Protein AF-X0U2U8-F1 (afdb_monomer_lite)

Sequence (266 aa):
YWERRGEQSGKRQATELNKNIAEAIEAQGSIFYRSNETSGYEFISNAQAIMNERQKNEDQRYFMLNDRDTRLFAKDLAARQTLQGRPEDEAWKKGQIGANVAGFDVFTGSFLPNITGAADPAVTITGDQSFAPSGGSVNAVTKAVTNVDYREASLVVNNSALLAVGDKFTIENSGTTVKAIGLADKTSTLNAMTFTVIELTDATHIKVFPKPIALDDPALSILEAAYANIDTQILDAATITRLNIDAVNKSNLFWDKGAIEVIGGT

Foldseek 3Di:
DVVVVVVVVVVVVVLVVVLVQLVVCLLAPFDDDDDPDQAPLVVVLVVLLVCVQQPHDQDAKAKEDEPVSLQSNLVVQCPDPPPPDPQNCCSVPPSGRAQCRNRYGYHYDNSFDKDAAADWQQKFFAAWDADFQDQWDQDPPVRDTDGDDQFKDKTFMPFCVSDDRSWKWWKADVNHTWFWGHLQPRHGSSHHGMKGFHDDPDGTITMIGGPAHELPPPVDDPVRSNRHTTDHIRGGRIGITTRRHPRIDGDMGMDDPVPDDDDDDD

Radius of gyration: 21.23 Å; chains: 1; bounding box: 62×44×69 Å

Secondary structure (DSSP, 8-state):
-HHHHHHHHHHHHHHHHHHHHHHHHHHH---------S-HHHHHHHHHHHHHHTT---S-EEEEE-HHHHHHHHHHHHT-SS-TTTTHHHHHHH----S-BTTEEEEE-TTPPEEP--PPP--BB-S-B------EEE-TTT--EEE--TT-EEEEBS-GGG--TT-EEEEEETTEEPEEE-TTT--EEEEEP-EEEEEE-SSSEEEEES---BTT-TTS-HHHHTT--BSSPBPTTPEEEES--SSSEE--EEEEGGG---PPP-

Organism: NCBI:txid412755

pLDDT: mean 89.37, std 9.92, range [42.81, 98.19]

Structure (mmCIF, N/CA/C/O backbone):
data_AF-X0U2U8-F1
#
_entry.id   AF-X0U2U8-F1
#
loop_
_atom_site.group_PDB
_atom_site.id
_atom_site.type_symbol
_atom_site.label_atom_id
_atom_site.label_alt_id
_atom_site.label_comp_id
_atom_site.label_asym_id
_atom_site.label_entity_id
_atom_site.label_seq_id
_atom_site.pdbx_PDB_ins_code
_atom_site.Cartn_x
_atom_site.Cartn_y
_atom_site.Cartn_z
_atom_site.occupancy
_atom_site.B_iso_or_equiv
_atom_site.auth_seq_id
_atom_site.auth_comp_id
_atom_site.auth_asym_id
_atom_site.auth_atom_id
_atom_site.pdbx_PDB_model_num
ATOM 1 N N . TYR A 1 1 ? 3.085 -4.837 45.604 1.00 84.62 1 TYR A N 1
ATOM 2 C CA . TYR A 1 1 ? 4.006 -4.106 44.699 1.00 84.62 1 TYR A CA 1
ATOM 3 C C . TYR A 1 1 ? 4.472 -5.001 43.554 1.00 84.62 1 TYR A C 1
ATOM 5 O O . TYR A 1 1 ? 4.189 -4.671 42.411 1.00 84.62 1 TYR A O 1
ATOM 13 N N . TRP A 1 2 ? 5.112 -6.141 43.840 1.00 86.88 2 TRP A N 1
ATOM 14 C CA . TRP A 1 2 ? 5.639 -7.063 42.822 1.00 86.88 2 TRP A CA 1
ATOM 15 C C . TRP A 1 2 ? 4.586 -7.645 41.868 1.00 86.88 2 TRP A C 1
ATOM 17 O O . TRP A 1 2 ? 4.819 -7.641 40.666 1.00 86.88 2 TRP A O 1
ATOM 27 N N . GLU A 1 3 ? 3.406 -8.027 42.362 1.00 88.94 3 GLU A N 1
ATOM 28 C CA . GLU A 1 3 ? 2.290 -8.485 41.509 1.00 88.94 3 GLU A CA 1
ATOM 29 C C . GLU A 1 3 ? 1.842 -7.409 40.516 1.00 88.94 3 GLU A C 1
ATOM 31 O O . GLU A 1 3 ? 1.849 -7.636 39.311 1.00 88.94 3 GLU A O 1
ATOM 36 N N . ARG A 1 4 ? 1.577 -6.186 41.001 1.00 90.25 4 ARG A N 1
ATOM 37 C CA . ARG A 1 4 ? 1.229 -5.046 40.136 1.00 90.25 4 ARG A CA 1
ATOM 38 C C . ARG A 1 4 ? 2.314 -4.772 39.093 1.00 90.25 4 ARG A C 1
ATOM 40 O O . ARG A 1 4 ? 1.994 -4.430 37.962 1.00 90.25 4 ARG A O 1
ATOM 47 N N . ARG A 1 5 ? 3.597 -4.926 39.442 1.00 91.19 5 ARG A N 1
ATOM 48 C CA . ARG A 1 5 ? 4.702 -4.789 38.479 1.00 91.19 5 ARG A CA 1
ATOM 49 C C . ARG A 1 5 ? 4.651 -5.879 37.403 1.00 91.19 5 ARG A C 1
ATOM 51 O O . ARG A 1 5 ? 4.859 -5.563 36.235 1.00 91.19 5 ARG A O 1
ATOM 58 N N . GLY A 1 6 ? 4.362 -7.123 37.784 1.00 92.38 6 GLY A N 1
ATOM 59 C CA . GLY A 1 6 ? 4.165 -8.232 36.847 1.00 92.38 6 GLY A CA 1
ATOM 60 C C . GLY A 1 6 ? 3.006 -7.972 35.880 1.00 92.38 6 GLY A C 1
ATOM 61 O O . GLY A 1 6 ? 3.192 -8.040 34.667 1.00 92.38 6 GLY A O 1
ATOM 62 N N . GLU A 1 7 ? 1.848 -7.559 36.400 1.00 93.00 7 GLU A N 1
ATOM 63 C CA . GLU A 1 7 ? 0.670 -7.215 35.590 1.00 93.00 7 GLU A CA 1
ATOM 64 C C . GLU A 1 7 ? 0.946 -6.076 34.599 1.00 93.00 7 GLU A C 1
ATOM 66 O O . GLU A 1 7 ? 0.574 -6.157 33.428 1.00 93.00 7 GLU A O 1
ATOM 71 N N . GLN A 1 8 ? 1.620 -5.010 35.046 1.00 92.62 8 GLN A N 1
ATOM 72 C CA . GLN A 1 8 ? 1.974 -3.888 34.172 1.00 92.62 8 GLN A CA 1
ATOM 73 C C . GLN A 1 8 ? 2.994 -4.291 33.102 1.00 92.62 8 GLN A C 1
ATOM 75 O O . GLN A 1 8 ? 2.902 -3.824 31.968 1.00 92.62 8 GLN A O 1
ATOM 80 N N . SER A 1 9 ? 3.932 -5.186 33.426 1.00 93.56 9 SER A N 1
ATOM 81 C CA . SER A 1 9 ? 4.875 -5.724 32.441 1.00 93.56 9 SER A CA 1
ATOM 82 C C . SER A 1 9 ? 4.153 -6.489 31.331 1.00 93.56 9 SER A C 1
ATOM 84 O O . SER A 1 9 ? 4.446 -6.263 30.159 1.00 93.56 9 SER A O 1
ATOM 86 N N . GLY A 1 10 ? 3.185 -7.343 31.680 1.00 91.38 10 GLY A N 1
ATOM 87 C CA . GLY A 1 10 ? 2.389 -8.077 30.692 1.00 91.38 10 GLY A CA 1
ATOM 88 C C . GLY A 1 10 ? 1.585 -7.145 29.782 1.00 91.38 10 GLY A C 1
ATOM 89 O O . GLY A 1 10 ? 1.623 -7.282 28.561 1.00 91.38 10 GLY A O 1
ATOM 90 N N . LYS A 1 11 ? 0.936 -6.123 30.360 1.00 91.81 11 LYS A N 1
ATOM 91 C CA . LYS A 1 11 ? 0.206 -5.104 29.584 1.00 91.81 11 LYS A CA 1
ATOM 92 C C . LYS A 1 11 ? 1.117 -4.343 28.625 1.00 91.81 11 LYS A C 1
ATOM 94 O O . LYS A 1 11 ? 0.742 -4.131 27.478 1.00 91.81 11 LYS A O 1
ATOM 99 N N . ARG A 1 12 ? 2.319 -3.963 29.070 1.00 92.44 12 ARG A N 1
ATOM 100 C CA . ARG A 1 12 ? 3.287 -3.272 28.211 1.00 92.44 12 ARG A CA 1
ATOM 101 C C . ARG A 1 12 ? 3.691 -4.135 27.020 1.00 92.44 12 ARG A C 1
ATOM 103 O O . ARG A 1 12 ? 3.677 -3.632 25.908 1.00 92.44 12 ARG A O 1
ATOM 110 N N . GLN A 1 13 ? 4.018 -5.408 27.235 1.00 91.56 13 GLN A N 1
ATOM 111 C CA . GLN A 1 13 ? 4.424 -6.303 26.144 1.00 91.56 13 GLN A CA 1
ATOM 112 C C . GLN A 1 13 ? 3.334 -6.436 25.074 1.00 91.56 13 GLN A C 1
ATOM 114 O O . GLN A 1 13 ? 3.636 -6.334 23.888 1.00 91.56 13 GLN A O 1
ATOM 119 N N . ALA A 1 14 ? 2.072 -6.581 25.486 1.00 89.88 14 ALA A N 1
ATOM 120 C CA . ALA A 1 14 ? 0.947 -6.619 24.553 1.00 89.88 14 ALA A CA 1
ATOM 121 C C . ALA A 1 14 ? 0.812 -5.311 23.749 1.00 89.88 14 ALA A C 1
ATOM 123 O O . ALA A 1 14 ? 0.606 -5.345 22.538 1.00 89.88 14 ALA A O 1
ATOM 124 N N . THR A 1 15 ? 0.973 -4.155 24.400 1.00 91.25 15 THR A N 1
ATOM 125 C CA . THR A 1 15 ? 0.915 -2.853 23.720 1.00 91.25 15 THR A CA 1
ATOM 126 C C . THR A 1 15 ? 2.062 -2.657 22.731 1.00 91.25 15 THR A C 1
ATOM 128 O O . THR A 1 15 ? 1.820 -2.182 21.625 1.00 91.25 15 THR A O 1
ATOM 131 N N . GLU A 1 16 ? 3.294 -3.024 23.096 1.00 92.31 16 GLU A N 1
ATOM 132 C CA . GLU A 1 16 ? 4.447 -2.920 22.189 1.00 92.31 16 GLU A CA 1
ATOM 133 C C . GLU A 1 16 ? 4.272 -3.831 20.967 1.00 92.31 16 GLU A C 1
ATOM 135 O O . GLU A 1 16 ? 4.549 -3.410 19.850 1.00 92.31 16 GLU A O 1
ATOM 140 N N . LEU A 1 17 ? 3.737 -5.046 21.147 1.00 91.94 17 LEU A N 1
ATOM 141 C CA . LEU A 1 17 ? 3.427 -5.935 20.025 1.00 91.94 17 LEU A CA 1
ATOM 142 C C . LEU A 1 17 ? 2.404 -5.302 19.071 1.00 91.94 17 LEU A C 1
ATOM 144 O O . LEU A 1 17 ? 2.646 -5.242 17.869 1.00 91.94 17 LEU A O 1
ATOM 148 N N . ASN A 1 18 ? 1.292 -4.783 19.601 1.00 92.44 18 ASN A N 1
ATOM 149 C CA . ASN A 1 18 ? 0.266 -4.122 18.789 1.00 92.44 18 ASN A CA 1
ATOM 150 C C . ASN A 1 18 ? 0.819 -2.906 18.036 1.00 92.44 18 ASN A C 1
ATOM 152 O O . ASN A 1 18 ? 0.484 -2.692 16.872 1.00 92.44 18 ASN A O 1
ATOM 156 N N . LYS A 1 19 ? 1.684 -2.125 18.690 1.00 92.94 19 LYS A N 1
ATOM 157 C CA . LYS A 1 19 ? 2.357 -0.979 18.081 1.00 92.94 19 LYS A CA 1
ATOM 158 C C . LYS A 1 19 ? 3.280 -1.413 16.940 1.00 92.94 19 LYS A C 1
ATOM 160 O O . LYS A 1 19 ? 3.162 -0.870 15.849 1.00 92.94 19 LYS A O 1
ATOM 165 N N . ASN A 1 20 ? 4.126 -2.420 17.159 1.00 93.19 20 ASN A N 1
ATOM 166 C CA . ASN A 1 20 ? 5.038 -2.931 16.133 1.00 93.19 20 ASN A CA 1
ATOM 167 C C . ASN A 1 20 ? 4.280 -3.473 14.913 1.00 93.19 20 ASN A C 1
ATOM 169 O O . ASN A 1 20 ? 4.699 -3.255 13.780 1.00 93.19 20 ASN A O 1
ATOM 173 N N . ILE A 1 21 ? 3.148 -4.151 15.131 1.00 93.06 21 ILE A N 1
ATOM 174 C CA . ILE A 1 21 ? 2.280 -4.616 14.041 1.00 93.06 21 ILE A CA 1
ATOM 175 C C . ILE A 1 21 ? 1.715 -3.419 13.269 1.00 93.06 21 ILE A C 1
ATOM 177 O O . ILE A 1 21 ? 1.785 -3.396 12.044 1.00 93.06 21 ILE A O 1
ATOM 181 N N . ALA A 1 22 ? 1.192 -2.405 13.963 1.00 93.69 22 ALA A N 1
ATOM 182 C CA . ALA A 1 22 ? 0.648 -1.210 13.319 1.00 93.69 22 ALA A CA 1
ATOM 183 C C . ALA A 1 22 ? 1.707 -0.439 12.510 1.00 93.69 22 ALA A C 1
ATOM 185 O O . ALA A 1 22 ? 1.425 -0.013 11.393 1.00 93.69 22 ALA A O 1
ATOM 186 N N . GLU A 1 23 ? 2.924 -0.302 13.042 1.00 92.88 23 GLU A N 1
ATOM 187 C CA . GLU A 1 23 ? 4.065 0.311 12.349 1.00 92.88 23 GLU A CA 1
ATOM 188 C C . GLU A 1 23 ? 4.499 -0.511 11.125 1.00 92.88 23 GLU A C 1
ATOM 190 O O . GLU A 1 23 ? 4.787 0.056 10.076 1.00 92.88 23 GLU A O 1
ATOM 195 N N . ALA A 1 24 ? 4.473 -1.846 11.200 1.00 92.44 24 ALA A N 1
ATOM 196 C CA . ALA A 1 24 ? 4.780 -2.698 10.051 1.00 92.44 24 ALA A CA 1
ATOM 197 C C . ALA A 1 24 ? 3.744 -2.556 8.921 1.00 92.44 24 ALA A C 1
ATOM 199 O O . ALA A 1 24 ? 4.119 -2.461 7.752 1.00 92.44 24 ALA A O 1
ATOM 200 N N . ILE A 1 25 ? 2.449 -2.503 9.258 1.00 93.50 25 ILE A N 1
ATOM 201 C CA . ILE A 1 25 ? 1.374 -2.277 8.277 1.00 93.50 25 ILE A CA 1
ATOM 202 C C . ILE A 1 25 ? 1.536 -0.903 7.628 1.00 93.50 25 ILE A C 1
ATOM 204 O O . ILE A 1 25 ? 1.416 -0.778 6.413 1.00 93.50 25 ILE A O 1
ATOM 208 N N . GLU A 1 26 ? 1.822 0.125 8.424 1.00 91.75 26 GLU A N 1
ATOM 209 C CA . GLU A 1 26 ? 2.022 1.483 7.925 1.00 91.75 26 GLU A CA 1
ATOM 210 C C . GLU A 1 26 ? 3.239 1.570 6.996 1.00 91.75 26 GLU A C 1
ATOM 212 O O . GLU A 1 26 ? 3.123 2.116 5.899 1.00 91.75 26 GLU A O 1
ATOM 217 N N . ALA A 1 27 ? 4.364 0.952 7.357 1.00 90.88 27 ALA A N 1
ATOM 218 C CA . ALA A 1 27 ? 5.585 0.971 6.557 1.00 90.88 27 ALA A CA 1
ATOM 219 C C . ALA A 1 27 ? 5.511 0.131 5.267 1.00 90.88 27 ALA A C 1
ATOM 221 O O . ALA A 1 27 ? 6.251 0.412 4.329 1.00 90.88 27 ALA A O 1
ATOM 222 N N . GLN A 1 28 ? 4.649 -0.891 5.195 1.00 91.25 28 GLN A N 1
ATOM 223 C CA . GLN A 1 28 ? 4.620 -1.855 4.077 1.00 91.25 28 GLN A CA 1
ATOM 224 C C . GLN A 1 28 ? 3.306 -1.859 3.276 1.00 91.25 28 GLN A C 1
ATOM 226 O O . GLN A 1 28 ? 3.230 -2.468 2.206 1.00 91.25 28 GLN A O 1
ATOM 231 N N . GLY A 1 29 ? 2.257 -1.203 3.773 1.00 92.38 29 GLY A N 1
ATOM 232 C CA . GLY A 1 29 ? 0.931 -1.192 3.162 1.00 92.38 29 GLY A CA 1
ATOM 233 C C . GLY A 1 29 ? 0.905 -0.458 1.823 1.00 92.38 29 GLY A C 1
ATOM 234 O O . GLY A 1 29 ? 1.081 0.751 1.768 1.00 92.38 29 GLY A O 1
ATOM 235 N N . SER A 1 30 ? 0.622 -1.181 0.739 1.00 92.31 30 SER A N 1
ATOM 236 C CA . SER A 1 30 ? 0.651 -0.639 -0.630 1.00 92.31 30 SER A CA 1
ATOM 237 C C . SER A 1 30 ? -0.585 0.159 -1.041 1.00 92.31 30 SER A C 1
ATOM 239 O O . SER A 1 30 ? -0.517 0.929 -1.996 1.00 92.31 30 SER A O 1
ATOM 241 N N . ILE A 1 31 ? -1.727 -0.025 -0.377 1.00 93.56 31 ILE A N 1
ATOM 242 C CA . ILE A 1 31 ? -2.953 0.717 -0.686 1.00 93.56 31 ILE A CA 1
ATOM 243 C C . ILE A 1 31 ? -3.020 1.927 0.239 1.00 93.56 31 ILE A C 1
ATOM 245 O O . ILE A 1 31 ? -3.035 1.780 1.457 1.00 93.56 31 ILE A O 1
ATOM 249 N N . PHE A 1 32 ? -3.074 3.119 -0.348 1.00 93.88 32 PHE A N 1
ATOM 250 C CA . PHE A 1 32 ? -3.146 4.373 0.387 1.00 93.88 32 PHE A CA 1
ATOM 251 C C . PHE A 1 32 ? -4.143 5.310 -0.283 1.00 93.88 32 PHE A C 1
ATOM 253 O O . PHE A 1 32 ? -4.174 5.418 -1.506 1.00 93.88 32 PHE A O 1
ATOM 260 N N . TYR A 1 33 ? -4.928 6.021 0.515 1.00 92.88 33 TYR A N 1
ATOM 261 C CA . TYR A 1 33 ? -5.727 7.139 0.038 1.00 92.88 33 TYR A CA 1
ATOM 262 C C . TYR A 1 33 ? -5.773 8.217 1.111 1.00 92.88 33 TYR A C 1
ATOM 264 O O . TYR A 1 33 ? -5.660 7.947 2.308 1.00 92.88 33 TYR A O 1
ATOM 272 N N . ARG A 1 34 ? -5.950 9.456 0.660 1.00 90.31 34 ARG A N 1
ATOM 273 C CA . ARG A 1 34 ? -6.300 10.581 1.521 1.00 90.31 34 ARG A CA 1
ATOM 274 C C . ARG A 1 34 ? -7.688 11.043 1.160 1.00 90.31 34 ARG A C 1
ATOM 276 O O . ARG A 1 34 ? -8.101 10.987 0.007 1.00 90.31 34 ARG A O 1
ATOM 283 N N . SER A 1 35 ? -8.407 11.471 2.176 1.00 85.62 35 SER A N 1
ATOM 284 C CA . SER A 1 35 ? -9.782 11.897 2.052 1.00 85.62 35 SER A CA 1
ATOM 285 C C . SER A 1 35 ? -10.011 13.018 3.050 1.00 85.62 35 SER A C 1
ATOM 287 O O . SER A 1 35 ? -9.574 12.936 4.196 1.00 85.62 35 SER A O 1
ATOM 289 N N . ASN A 1 36 ? -10.680 14.066 2.579 1.00 81.62 36 ASN A N 1
ATOM 290 C CA . ASN A 1 36 ? -11.177 15.153 3.415 1.00 81.62 36 ASN A CA 1
ATOM 291 C C . ASN A 1 36 ? -12.666 14.950 3.734 1.00 81.62 36 ASN A C 1
ATOM 293 O O . ASN A 1 36 ? -13.333 15.898 4.153 1.00 81.62 36 ASN A O 1
ATOM 297 N N . GLU A 1 37 ? -13.196 13.744 3.490 1.00 77.06 37 GLU A N 1
ATOM 298 C CA . GLU A 1 37 ? -14.607 13.463 3.711 1.00 77.06 37 GLU A CA 1
ATOM 299 C C . GLU A 1 37 ? -14.949 13.579 5.192 1.00 77.06 37 GLU A C 1
ATOM 301 O O . GLU A 1 37 ? -14.218 13.140 6.082 1.00 77.06 37 GLU A O 1
ATOM 306 N N . THR A 1 38 ? -16.105 14.179 5.450 1.00 75.12 38 THR A N 1
ATOM 307 C CA . THR A 1 38 ? -16.634 14.318 6.812 1.00 75.12 38 THR A CA 1
ATOM 308 C C . THR A 1 38 ? -17.518 13.139 7.204 1.00 75.12 38 THR A C 1
ATOM 310 O O . THR A 1 38 ? -17.698 12.885 8.397 1.00 75.12 38 THR A O 1
ATOM 313 N N . SER A 1 39 ? -18.032 12.390 6.219 1.00 84.25 39 SER A N 1
ATOM 314 C CA . SER A 1 39 ? -18.804 11.181 6.472 1.00 84.25 39 SER A CA 1
ATOM 315 C C . SER A 1 39 ? -17.888 9.986 6.717 1.00 84.25 39 SER A C 1
ATOM 317 O O . SER A 1 39 ? -17.103 9.585 5.858 1.00 84.25 39 SER A O 1
ATOM 319 N N . GLY A 1 40 ? -18.056 9.351 7.880 1.00 84.00 40 GLY A N 1
ATOM 320 C CA . GLY A 1 40 ? -17.314 8.134 8.211 1.00 84.00 40 GLY A CA 1
ATOM 321 C C . GLY A 1 40 ? -17.626 6.961 7.281 1.00 84.00 40 GLY A C 1
ATOM 322 O O . GLY A 1 40 ? -16.746 6.149 7.009 1.00 84.00 40 GLY A O 1
ATOM 323 N N . TYR A 1 41 ? -18.855 6.882 6.755 1.00 86.12 41 TYR A N 1
ATOM 324 C CA . TYR A 1 41 ? -19.220 5.839 5.796 1.00 86.12 41 TYR A CA 1
ATOM 325 C C . TYR A 1 41 ? -18.484 6.023 4.468 1.00 86.12 41 TYR A C 1
ATOM 327 O O . TYR A 1 41 ? -17.881 5.074 3.977 1.00 86.12 41 TYR A O 1
ATOM 335 N N . GLU A 1 42 ? -18.482 7.239 3.916 1.00 88.44 42 GLU A N 1
ATOM 336 C CA . GLU A 1 42 ? -17.786 7.538 2.658 1.00 88.44 42 GLU A CA 1
ATOM 337 C C . GLU A 1 42 ? -16.286 7.266 2.793 1.00 88.44 42 GLU A C 1
ATOM 339 O O . GLU A 1 42 ? -15.714 6.571 1.951 1.00 88.44 42 GLU A O 1
ATOM 344 N N . PHE A 1 43 ? -15.683 7.687 3.913 1.00 91.44 43 PHE A N 1
ATOM 345 C CA . PHE A 1 43 ? -14.279 7.416 4.212 1.00 91.44 43 PHE A CA 1
ATOM 346 C C . PHE A 1 43 ? -13.948 5.917 4.177 1.00 91.44 43 PHE A C 1
ATOM 348 O O . PHE A 1 43 ? -12.995 5.533 3.504 1.00 91.44 43 PHE A O 1
ATOM 355 N N . ILE A 1 44 ? -14.726 5.066 4.856 1.00 91.50 44 ILE A N 1
ATOM 356 C CA . ILE A 1 44 ? -14.481 3.611 4.909 1.00 91.50 44 ILE A CA 1
ATOM 357 C C . ILE A 1 44 ? -14.826 2.939 3.567 1.00 91.50 44 ILE A C 1
ATOM 359 O O . ILE A 1 44 ? -14.095 2.066 3.101 1.00 91.50 44 ILE A O 1
ATOM 363 N N . SER A 1 45 ? -15.908 3.360 2.907 1.00 91.31 45 SER A N 1
ATOM 364 C CA . SER A 1 45 ? -16.348 2.784 1.629 1.00 91.31 45 SER A CA 1
ATOM 365 C C . SER A 1 45 ? -15.372 3.033 0.477 1.00 91.31 45 SER A C 1
ATOM 367 O O . SER A 1 45 ? -15.264 2.196 -0.415 1.00 91.31 45 SER A O 1
ATOM 369 N N . ASN A 1 46 ? -14.592 4.117 0.523 1.00 92.44 46 ASN A N 1
ATOM 370 C CA . ASN A 1 46 ? -13.534 4.361 -0.456 1.00 92.44 46 ASN A CA 1
ATOM 371 C C . ASN A 1 46 ? -12.458 3.258 -0.409 1.00 92.44 46 ASN A C 1
ATOM 373 O O . ASN A 1 46 ? -12.056 2.726 -1.443 1.00 92.44 46 ASN A O 1
ATOM 377 N N . ALA A 1 47 ? -12.063 2.818 0.792 1.00 92.50 47 ALA A N 1
ATOM 378 C CA . ALA A 1 47 ? -11.149 1.684 0.932 1.00 92.50 47 ALA A CA 1
ATOM 379 C C . ALA A 1 47 ? -11.737 0.399 0.329 1.00 92.50 47 ALA A C 1
ATOM 381 O O . ALA A 1 47 ? -11.015 -0.368 -0.310 1.00 92.50 47 ALA A O 1
ATOM 382 N N . GLN A 1 48 ? -13.050 0.183 0.483 1.00 92.44 48 GLN A N 1
ATOM 383 C CA . GLN A 1 48 ? -13.742 -0.954 -0.127 1.00 92.44 48 GLN A CA 1
ATOM 384 C C . GLN A 1 48 ? -13.666 -0.884 -1.652 1.00 92.44 48 GLN A C 1
ATOM 386 O O . GLN A 1 48 ? -13.271 -1.863 -2.282 1.00 92.44 48 GLN A O 1
ATOM 391 N N . ALA A 1 49 ? -14.017 0.267 -2.232 1.00 92.44 49 ALA A N 1
ATOM 392 C CA . ALA A 1 49 ? -14.010 0.476 -3.674 1.00 92.44 49 ALA A CA 1
ATOM 393 C C . ALA A 1 49 ? -12.622 0.188 -4.264 1.00 92.44 49 ALA A C 1
ATOM 395 O O . ALA A 1 49 ? -12.500 -0.645 -5.159 1.00 92.44 49 ALA A O 1
ATOM 396 N N . ILE A 1 50 ? -11.564 0.760 -3.677 1.00 93.25 50 ILE A N 1
ATOM 397 C CA . ILE A 1 50 ? -10.187 0.560 -4.150 1.00 93.25 50 ILE A CA 1
ATOM 398 C C . ILE A 1 50 ? -9.763 -0.917 -4.058 1.00 93.25 50 ILE A C 1
ATOM 400 O O . ILE A 1 50 ? -9.114 -1.432 -4.971 1.00 93.25 50 ILE A O 1
ATOM 404 N N . MET A 1 51 ? -10.104 -1.624 -2.973 1.00 92.88 51 MET A N 1
ATOM 405 C CA . MET A 1 51 ? -9.764 -3.048 -2.836 1.00 92.88 51 MET A CA 1
ATOM 406 C C . MET A 1 51 ? -10.532 -3.933 -3.830 1.00 92.88 51 MET A C 1
ATOM 408 O O . MET A 1 51 ? -9.947 -4.876 -4.371 1.00 92.88 51 MET A O 1
ATOM 412 N N . ASN A 1 52 ? -11.802 -3.615 -4.094 1.00 92.38 52 ASN A N 1
ATOM 413 C CA . ASN A 1 52 ? -12.669 -4.362 -5.009 1.00 92.38 52 ASN A CA 1
ATOM 414 C C . ASN A 1 52 ? -12.266 -4.161 -6.468 1.00 92.38 52 ASN A C 1
ATOM 416 O O . ASN A 1 52 ? -12.155 -5.130 -7.212 1.00 92.38 52 ASN A O 1
ATOM 420 N N . GLU A 1 53 ? -12.005 -2.920 -6.875 1.00 93.06 53 GLU A N 1
ATOM 421 C CA . GLU A 1 53 ? -11.552 -2.602 -8.232 1.00 93.06 53 GLU A CA 1
ATOM 422 C C . GLU A 1 53 ? -10.208 -3.265 -8.545 1.00 93.06 53 GLU A C 1
ATOM 424 O O . GLU A 1 53 ? -9.996 -3.769 -9.643 1.00 93.06 53 GLU A O 1
ATOM 429 N N . ARG A 1 54 ? -9.313 -3.348 -7.552 1.00 92.19 54 ARG A N 1
ATOM 430 C CA . ARG A 1 54 ? -8.052 -4.098 -7.668 1.00 92.19 54 ARG A CA 1
ATOM 431 C C . ARG A 1 54 ? -8.242 -5.619 -7.566 1.00 92.19 54 ARG A C 1
ATOM 433 O O . ARG A 1 54 ? -7.258 -6.348 -7.676 1.00 92.19 54 ARG A O 1
ATOM 440 N N . GLN A 1 55 ? -9.468 -6.105 -7.357 1.00 90.88 55 GLN A N 1
ATOM 441 C CA . GLN A 1 55 ? -9.834 -7.525 -7.275 1.00 90.88 55 GLN A CA 1
ATOM 442 C C . GLN A 1 55 ? -8.974 -8.302 -6.272 1.00 90.88 55 GLN A C 1
ATOM 444 O O . GLN A 1 55 ? -8.473 -9.393 -6.548 1.00 90.88 55 GLN A O 1
ATOM 449 N N . LYS A 1 56 ? -8.744 -7.703 -5.100 1.00 81.81 56 LYS A N 1
ATOM 450 C CA . LYS A 1 56 ? -8.062 -8.385 -3.998 1.00 81.81 56 LYS A CA 1
ATOM 451 C C . LYS A 1 56 ? -8.981 -9.437 -3.382 1.00 81.81 56 LYS A C 1
ATOM 453 O O . LYS A 1 56 ? -10.199 -9.292 -3.423 1.00 81.81 56 LYS A O 1
ATOM 458 N N . ASN A 1 57 ? -8.384 -10.469 -2.787 1.00 75.62 57 ASN A N 1
ATOM 459 C CA . ASN A 1 57 ? -9.140 -11.481 -2.057 1.00 75.62 57 ASN A CA 1
ATOM 460 C C . ASN A 1 57 ? -10.031 -10.833 -0.980 1.00 75.62 57 ASN A C 1
ATOM 462 O O . ASN A 1 57 ? -9.688 -9.815 -0.375 1.00 75.62 57 ASN A O 1
ATOM 466 N N . GLU A 1 58 ? -11.206 -11.428 -0.801 1.00 70.25 58 GLU A N 1
ATOM 467 C CA . GLU A 1 58 ? -12.265 -10.974 0.098 1.00 70.25 58 GLU A CA 1
ATOM 468 C C . GLU A 1 58 ? -12.558 -12.059 1.126 1.00 70.25 58 GLU A C 1
ATOM 470 O O . GLU A 1 58 ? -13.613 -12.685 1.083 1.00 70.25 58 GLU A O 1
ATOM 475 N N . ASP A 1 59 ? -11.604 -12.324 2.021 1.00 77.88 59 ASP A N 1
ATOM 476 C CA . ASP A 1 59 ? -11.829 -13.308 3.079 1.00 77.88 59 ASP A CA 1
ATOM 477 C C . ASP A 1 59 ? -12.497 -12.632 4.286 1.00 77.88 59 ASP A C 1
ATOM 479 O O . ASP A 1 59 ? -13.685 -12.827 4.544 1.00 77.88 59 ASP A O 1
ATOM 483 N N . GLN A 1 60 ? -11.769 -11.759 4.995 1.00 88.25 60 GLN A N 1
ATOM 484 C CA . GLN A 1 60 ? -12.313 -10.956 6.096 1.00 88.25 60 GLN A CA 1
ATOM 485 C C . GLN A 1 60 ? -11.548 -9.639 6.211 1.00 88.25 60 GLN A C 1
ATOM 487 O O . GLN A 1 60 ? -10.362 -9.630 6.539 1.00 88.25 60 GLN A O 1
ATOM 492 N N . ARG A 1 61 ? -12.227 -8.512 5.985 1.00 91.31 61 ARG A N 1
ATOM 493 C CA . ARG A 1 61 ? -11.579 -7.200 5.989 1.00 91.31 61 ARG A CA 1
ATOM 494 C C . ARG A 1 61 ? -11.773 -6.461 7.305 1.00 91.31 61 ARG A C 1
ATOM 496 O O . ARG A 1 61 ? -12.861 -6.434 7.878 1.00 91.31 61 ARG A O 1
ATOM 503 N N . TYR A 1 62 ? -10.709 -5.804 7.739 1.00 92.50 62 TYR A N 1
ATOM 504 C CA . TYR A 1 62 ? -10.652 -5.058 8.985 1.00 92.50 62 TYR A CA 1
ATOM 505 C C . TYR A 1 62 ? -10.249 -3.615 8.737 1.00 92.50 62 TYR A C 1
ATOM 507 O O . TYR A 1 62 ? -9.416 -3.329 7.877 1.00 92.50 62 TYR A O 1
ATOM 515 N N . PHE A 1 63 ? -10.836 -2.714 9.516 1.00 93.44 63 PHE A N 1
ATOM 516 C CA . PHE A 1 63 ? -10.513 -1.297 9.508 1.00 93.44 63 PHE A CA 1
ATOM 517 C C . PHE A 1 63 ? -10.244 -0.849 10.943 1.00 93.44 63 PHE A C 1
ATOM 519 O O . PHE A 1 63 ? -11.079 -1.025 11.823 1.00 93.44 63 PHE A O 1
ATOM 526 N N . MET A 1 64 ? -9.081 -0.266 11.200 1.00 93.44 64 MET A 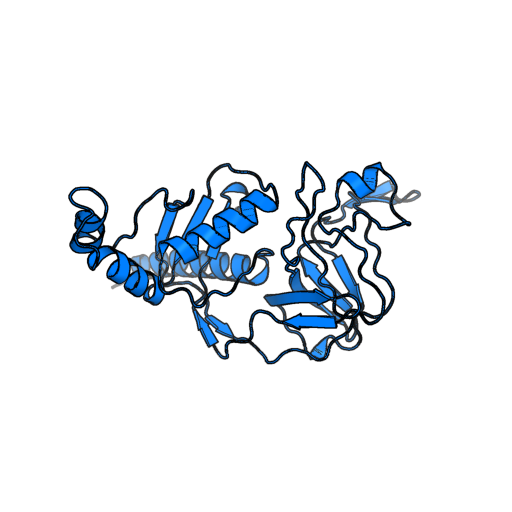N 1
ATOM 527 C CA . MET A 1 64 ? -8.696 0.280 12.494 1.00 93.44 64 MET A CA 1
ATOM 528 C C . MET A 1 64 ? -8.610 1.798 12.396 1.00 93.44 64 MET A C 1
ATOM 530 O O . MET A 1 64 ? -7.740 2.348 11.718 1.00 93.44 64 MET A O 1
ATOM 534 N N . LEU A 1 65 ? -9.512 2.467 13.101 1.00 92.56 65 LEU A N 1
ATOM 535 C CA . LEU A 1 65 ? -9.561 3.915 13.207 1.00 92.56 65 LEU A CA 1
ATOM 536 C C . LEU A 1 65 ? -8.779 4.398 14.423 1.00 92.56 65 LEU A C 1
ATOM 538 O O . LEU A 1 65 ? -8.774 3.771 15.486 1.00 92.56 65 LEU A O 1
ATOM 542 N N . ASN A 1 66 ? -8.163 5.565 14.292 1.00 92.38 66 ASN A N 1
ATOM 543 C CA . ASN A 1 66 ? -7.627 6.288 15.431 1.00 92.38 66 ASN A CA 1
ATOM 544 C C . ASN A 1 66 ? -8.775 6.841 16.303 1.00 92.38 66 ASN A C 1
ATOM 546 O O . ASN A 1 66 ? -9.929 6.960 15.875 1.00 92.38 66 ASN A O 1
ATOM 550 N N . ASP A 1 67 ? -8.464 7.209 17.546 1.00 89.88 67 ASP A N 1
ATOM 551 C CA . ASP A 1 67 ? -9.473 7.698 18.498 1.00 89.88 67 ASP A CA 1
ATOM 552 C C . ASP A 1 67 ? -10.164 9.002 18.043 1.00 89.88 67 ASP A C 1
ATOM 554 O O . ASP A 1 67 ? -11.315 9.266 18.400 1.00 89.88 67 ASP A O 1
ATOM 558 N N . ARG A 1 68 ? -9.475 9.847 17.261 1.00 88.62 68 ARG A N 1
ATOM 559 C CA . ARG A 1 68 ? -9.990 11.160 16.831 1.00 88.62 68 ARG A CA 1
ATOM 560 C C . ARG A 1 68 ? -11.030 11.020 15.724 1.00 88.62 68 ARG A C 1
ATOM 562 O O . ARG A 1 68 ? -12.087 11.644 15.817 1.00 88.62 68 ARG A O 1
ATOM 569 N N . ASP A 1 69 ? -10.747 10.173 14.748 1.00 89.56 69 ASP A N 1
ATOM 570 C CA . ASP A 1 69 ? -11.609 9.882 13.608 1.00 89.56 69 ASP A CA 1
ATOM 571 C C . ASP A 1 69 ? -12.764 8.985 14.037 1.00 89.56 69 ASP A C 1
ATOM 573 O O . ASP A 1 69 ? -13.903 9.247 13.663 1.00 89.56 69 ASP A O 1
ATOM 577 N N . THR A 1 70 ? -12.523 8.036 14.953 1.00 88.31 70 THR A N 1
ATOM 578 C CA . THR A 1 70 ? -13.610 7.295 15.615 1.00 88.31 70 THR A CA 1
ATOM 579 C C . THR A 1 70 ? -14.615 8.266 16.236 1.00 88.31 70 THR A C 1
ATOM 581 O O . THR A 1 70 ? -15.816 8.155 16.000 1.00 88.31 70 THR A O 1
ATOM 584 N N . ARG A 1 71 ? -14.141 9.269 16.990 1.00 86.94 71 ARG A N 1
ATOM 585 C CA . ARG A 1 71 ? -15.017 10.280 17.598 1.00 86.94 71 ARG A CA 1
ATOM 586 C C . ARG A 1 71 ? -15.745 11.127 16.551 1.00 86.94 71 ARG A C 1
ATOM 588 O O . ARG A 1 71 ? -16.917 11.446 16.748 1.00 86.94 71 ARG A O 1
ATOM 595 N N . LEU A 1 72 ? -15.063 11.529 15.478 1.00 87.81 72 LEU A N 1
ATOM 596 C CA . LEU A 1 72 ? -15.652 12.333 14.404 1.00 87.81 72 LEU A CA 1
ATOM 597 C C . LEU A 1 72 ? -16.782 11.572 13.698 1.00 87.81 72 LEU A C 1
ATOM 599 O O . LEU A 1 72 ? -17.882 12.100 13.549 1.00 87.81 72 LEU A O 1
ATOM 603 N N . PHE A 1 73 ? -16.534 10.319 13.334 1.00 86.06 73 PHE A N 1
ATOM 604 C CA . PHE A 1 73 ? -17.479 9.487 12.597 1.00 86.06 73 PHE A CA 1
ATOM 605 C C . PHE A 1 73 ? -18.623 8.981 13.480 1.00 86.06 73 PHE A C 1
ATOM 607 O O . PHE A 1 73 ? -19.771 8.951 13.039 1.00 86.06 73 PHE A O 1
ATOM 614 N N . ALA A 1 74 ? -18.360 8.681 14.756 1.00 82.25 74 ALA A N 1
ATOM 615 C CA . ALA A 1 74 ? -19.419 8.394 15.720 1.00 82.25 74 ALA A CA 1
ATOM 616 C C . ALA A 1 74 ? -20.347 9.605 15.921 1.00 82.25 74 ALA A C 1
ATOM 618 O O . ALA A 1 74 ? -21.559 9.434 16.037 1.00 82.25 74 ALA A O 1
ATOM 619 N N . LYS A 1 75 ? -19.808 10.835 15.907 1.00 82.38 75 LYS A N 1
ATOM 620 C CA . LYS A 1 75 ? -20.617 12.063 15.957 1.00 82.38 75 LYS A CA 1
ATOM 621 C C . LYS A 1 75 ? -21.495 12.222 14.710 1.00 82.38 75 LYS A C 1
ATOM 623 O O . LYS A 1 75 ? -22.650 12.610 14.866 1.00 82.38 75 LYS A O 1
ATOM 628 N N . ASP A 1 76 ? -20.974 11.937 13.512 1.00 83.12 76 ASP A N 1
ATOM 629 C CA . ASP A 1 76 ? -21.773 11.958 12.272 1.00 83.12 76 ASP A CA 1
ATOM 630 C C . ASP A 1 76 ? -22.973 11.008 12.378 1.00 83.12 76 ASP A C 1
ATOM 632 O O . ASP A 1 76 ? -24.109 11.409 12.134 1.00 83.12 76 ASP A O 1
ATOM 636 N N . LEU A 1 77 ? -22.746 9.772 12.835 1.00 78.56 77 LEU A N 1
ATOM 637 C CA . LEU A 1 77 ? -23.809 8.782 13.035 1.00 78.56 77 LEU A CA 1
ATOM 638 C C . LEU A 1 77 ? -24.825 9.216 14.097 1.00 78.56 77 LEU A C 1
ATOM 640 O O . LEU A 1 77 ? -26.027 9.110 13.875 1.00 78.56 77 LEU A O 1
ATOM 644 N N . ALA A 1 78 ? -24.347 9.736 15.227 1.00 73.00 78 ALA A N 1
ATOM 645 C CA . ALA A 1 78 ? -25.181 10.184 16.337 1.00 73.00 78 ALA A CA 1
ATOM 646 C C . ALA A 1 78 ? -26.080 11.386 15.989 1.00 73.00 78 ALA A C 1
ATOM 648 O O . ALA A 1 78 ? -27.105 11.585 16.641 1.00 73.00 78 ALA A O 1
ATOM 649 N N . ALA A 1 79 ? -25.694 12.197 14.998 1.00 77.69 79 ALA A N 1
ATOM 650 C CA . ALA A 1 79 ? -26.456 13.360 14.549 1.00 77.69 79 ALA A CA 1
ATOM 651 C C . ALA A 1 79 ? -27.600 13.009 13.582 1.00 77.69 79 ALA A C 1
ATOM 653 O O . ALA A 1 79 ? -28.458 13.859 13.322 1.00 77.69 79 ALA A O 1
ATOM 654 N N . ARG A 1 80 ? -27.627 11.788 13.033 1.00 72.62 80 ARG A N 1
ATOM 655 C CA . ARG A 1 80 ? -28.712 11.351 12.148 1.00 72.62 80 ARG A CA 1
ATOM 656 C C . ARG A 1 80 ? -29.976 11.146 12.990 1.00 72.62 80 ARG A C 1
ATOM 658 O O . ARG A 1 80 ? -29.903 10.685 14.117 1.00 72.62 80 ARG A O 1
ATOM 665 N N . GLN A 1 81 ? -31.113 11.610 12.467 1.00 66.31 81 GLN A N 1
ATOM 666 C CA . GLN A 1 81 ? -32.409 11.610 13.169 1.00 66.31 81 GLN A CA 1
ATOM 667 C C . GLN A 1 81 ? -33.347 10.489 12.691 1.00 66.31 81 GLN A C 1
ATOM 669 O O . GLN A 1 81 ? -34.423 10.292 13.254 1.00 66.31 81 GLN A O 1
ATOM 674 N N . THR A 1 82 ? -32.990 9.809 11.599 1.00 63.56 82 THR A N 1
ATOM 675 C CA . THR A 1 82 ? -33.860 8.883 10.860 1.00 63.56 82 THR A CA 1
ATOM 676 C C . THR A 1 82 ? -33.414 7.423 10.933 1.00 63.56 82 THR A C 1
ATOM 678 O O . THR A 1 82 ? -34.065 6.573 10.329 1.00 63.56 82 THR A O 1
ATOM 681 N N . LEU A 1 83 ? -32.362 7.082 11.684 1.00 57.94 83 LEU A N 1
ATOM 682 C CA . LEU A 1 83 ? -31.914 5.700 11.875 1.00 57.94 83 LEU A CA 1
ATOM 683 C C . LEU A 1 83 ? -32.483 5.132 13.186 1.00 57.94 83 LEU A C 1
ATOM 685 O O . LEU A 1 83 ? -31.755 4.583 14.017 1.00 57.94 83 LEU A O 1
ATOM 689 N N . GLN A 1 84 ? -33.809 5.211 13.350 1.00 52.09 84 GLN A N 1
ATOM 690 C CA . GLN A 1 84 ? -34.502 4.543 14.452 1.00 52.09 84 GLN A CA 1
ATOM 691 C C . GLN A 1 84 ? -34.276 3.024 14.371 1.00 52.09 84 GLN A C 1
ATOM 693 O O . GLN A 1 84 ? -34.828 2.335 13.513 1.00 52.09 84 GLN A O 1
ATOM 698 N N . GLY A 1 85 ? -33.467 2.503 15.299 1.00 57.91 85 GLY A N 1
ATOM 699 C CA . GLY A 1 85 ? -33.466 1.092 15.679 1.00 57.91 85 GLY A CA 1
ATOM 700 C C . GLY A 1 85 ? -32.185 0.281 15.471 1.00 57.91 85 GLY A C 1
ATOM 701 O O . GLY A 1 85 ? -32.200 -0.872 15.898 1.00 57.91 85 GLY A O 1
ATOM 702 N N . ARG A 1 86 ? -31.091 0.786 14.864 1.00 58.72 86 ARG A N 1
ATOM 703 C CA . ARG A 1 86 ? -29.858 -0.039 14.713 1.00 58.72 86 ARG A CA 1
ATOM 704 C C . ARG A 1 86 ? -28.488 0.652 14.892 1.00 58.72 86 ARG A C 1
ATOM 706 O O . ARG A 1 86 ? -27.675 0.064 15.595 1.00 58.72 86 ARG A O 1
ATOM 713 N N . PRO A 1 87 ? -28.183 1.837 14.330 1.00 57.12 87 PRO A N 1
ATOM 714 C CA . PRO A 1 87 ? -26.849 2.451 14.480 1.00 57.12 87 PRO A CA 1
ATOM 715 C C . PRO A 1 87 ? -26.771 3.502 15.600 1.00 57.12 87 PRO A C 1
ATOM 717 O O . PRO A 1 87 ? -25.779 3.562 16.321 1.00 57.12 87 PRO A O 1
ATOM 720 N N . GLU A 1 88 ? -27.824 4.307 15.783 1.00 53.84 88 GLU A N 1
ATOM 721 C CA . GLU A 1 88 ? -27.843 5.414 16.753 1.00 53.84 88 GLU A CA 1
ATOM 722 C C . GLU A 1 88 ? -27.725 4.916 18.200 1.00 53.84 88 GLU A C 1
ATOM 724 O O . GLU A 1 88 ? -26.969 5.484 18.979 1.00 53.84 88 GLU A O 1
ATOM 729 N N . ASP A 1 89 ? -28.406 3.823 18.555 1.00 55.69 89 ASP A N 1
ATOM 730 C CA . ASP A 1 89 ? -28.381 3.271 19.914 1.00 55.69 89 ASP A CA 1
ATOM 731 C C . ASP A 1 89 ? -26.990 2.759 20.323 1.00 55.69 89 ASP A C 1
ATOM 733 O O . ASP A 1 89 ? -26.583 2.943 21.466 1.00 55.69 89 ASP A O 1
ATOM 737 N N . GLU A 1 90 ? -26.245 2.133 19.412 1.00 59.09 90 GLU A N 1
ATOM 738 C CA . GLU A 1 90 ? -24.893 1.616 19.671 1.00 59.09 90 GLU A CA 1
ATOM 739 C C . GLU A 1 90 ? -23.842 2.738 19.631 1.00 59.09 90 GLU A C 1
ATOM 741 O O . GLU A 1 90 ? -22.966 2.797 20.497 1.00 59.09 90 GLU A O 1
ATOM 746 N N . ALA A 1 91 ? -23.975 3.694 18.706 1.00 56.97 91 ALA A N 1
ATOM 747 C CA . ALA A 1 91 ? -23.115 4.873 18.657 1.00 56.97 91 ALA A CA 1
ATOM 748 C C . ALA A 1 91 ? -23.297 5.763 19.902 1.00 56.97 91 ALA A C 1
ATOM 750 O O . ALA A 1 91 ? -22.309 6.160 20.518 1.00 56.97 91 ALA A O 1
ATOM 751 N N . TRP A 1 92 ? -24.537 6.019 20.338 1.00 54.53 92 TRP A N 1
ATOM 752 C CA . TRP A 1 92 ? -24.815 6.808 21.544 1.00 54.53 92 TRP A CA 1
ATOM 753 C C . TRP A 1 92 ? -24.479 6.068 22.846 1.00 54.53 92 TRP A C 1
ATOM 755 O O . TRP A 1 92 ? -24.012 6.706 23.789 1.00 54.53 92 TRP A O 1
ATOM 765 N N . LYS A 1 93 ? -24.701 4.745 22.935 1.00 61.16 93 LYS A N 1
ATOM 766 C CA . LYS A 1 93 ? -24.469 3.981 24.181 1.00 61.16 93 LYS A CA 1
ATOM 767 C C . LYS A 1 93 ? -23.041 3.457 24.324 1.00 61.16 93 LYS A C 1
ATOM 769 O O . LYS A 1 93 ? -22.557 3.366 25.450 1.00 61.16 93 LYS A O 1
ATOM 774 N N . LYS A 1 94 ? -22.378 3.082 23.225 1.00 66.44 94 LYS A N 1
ATOM 775 C CA . LYS A 1 94 ? -21.048 2.442 23.239 1.00 66.44 94 LYS A CA 1
ATOM 776 C C . LYS A 1 94 ? -19.967 3.237 22.507 1.00 66.44 94 LYS A C 1
ATOM 778 O O . LYS A 1 94 ? -18.798 2.884 22.629 1.00 66.44 94 LYS A O 1
ATOM 783 N N . GLY A 1 95 ? -20.320 4.286 21.758 1.00 62.00 95 GLY A N 1
ATOM 784 C CA . GLY A 1 95 ? -19.360 5.050 20.952 1.00 62.00 95 GLY A CA 1
ATOM 785 C C . GLY A 1 95 ? -18.772 4.257 19.782 1.00 62.00 95 GLY A C 1
ATOM 786 O O . GLY A 1 95 ? -17.772 4.677 19.206 1.00 62.00 95 GLY A O 1
ATOM 787 N N . GLN A 1 96 ? -19.357 3.102 19.451 1.00 68.25 96 GLN A N 1
ATOM 788 C CA . GLN A 1 96 ? -18.870 2.213 18.401 1.00 68.25 96 GLN A CA 1
ATOM 789 C C . GLN A 1 96 ? -19.576 2.504 17.075 1.00 68.25 96 GLN A C 1
ATOM 791 O O . GLN A 1 96 ? -20.782 2.732 17.041 1.00 68.25 96 GLN A O 1
ATOM 796 N N . ILE A 1 97 ? -18.810 2.469 15.982 1.00 72.06 97 ILE A N 1
ATOM 797 C CA . ILE A 1 97 ? -19.311 2.672 14.612 1.00 72.06 97 ILE A CA 1
ATOM 798 C C . ILE A 1 97 ? -20.021 1.409 14.089 1.00 72.06 97 ILE A C 1
ATOM 800 O O . ILE A 1 97 ? -21.005 1.520 13.361 1.00 72.06 97 ILE A O 1
ATOM 804 N N . GLY A 1 98 ? -19.582 0.220 14.521 1.00 70.62 98 GLY A N 1
ATOM 805 C CA . GLY A 1 98 ? -20.242 -1.062 14.258 1.00 70.62 98 GLY A CA 1
ATOM 806 C C . GLY A 1 98 ? -19.384 -2.064 13.478 1.00 70.62 98 GLY A C 1
ATOM 807 O O . GLY A 1 98 ? -18.231 -1.802 13.147 1.00 70.62 98 GLY A O 1
ATOM 808 N N . ALA A 1 99 ? -19.972 -3.228 13.202 1.00 74.81 99 ALA A N 1
ATOM 809 C CA . ALA A 1 99 ? -19.415 -4.278 12.345 1.00 74.81 99 ALA A CA 1
ATOM 810 C C . ALA A 1 99 ? -20.046 -4.218 10.941 1.00 74.81 99 ALA A C 1
ATOM 812 O O . ALA A 1 99 ? -21.164 -3.717 10.795 1.00 74.81 99 ALA A O 1
ATOM 813 N N . ASN A 1 100 ? -19.369 -4.770 9.928 1.00 79.25 100 ASN A N 1
ATOM 814 C CA . ASN A 1 100 ? -19.809 -4.784 8.522 1.00 79.25 100 ASN A CA 1
ATOM 815 C C . ASN A 1 100 ? -20.108 -3.402 7.899 1.00 79.25 100 ASN A C 1
ATOM 817 O O . ASN A 1 100 ? -21.037 -3.252 7.098 1.00 79.25 100 ASN A O 1
ATOM 821 N N . VAL A 1 101 ? -19.315 -2.380 8.220 1.00 82.12 101 VAL A N 1
ATOM 822 C CA . VAL A 1 101 ? -19.414 -1.071 7.558 1.00 82.12 101 VAL A CA 1
ATOM 823 C C . VAL A 1 101 ? -18.644 -1.130 6.243 1.00 82.12 101 VAL A C 1
ATOM 825 O O . VAL A 1 101 ? -17.427 -1.273 6.246 1.00 82.12 101 VAL A O 1
ATOM 828 N N . ALA A 1 102 ? -19.363 -1.059 5.118 1.00 82.69 102 ALA A N 1
ATOM 829 C CA . ALA A 1 102 ? -18.789 -1.174 3.771 1.00 82.69 102 ALA A CA 1
ATOM 830 C C . ALA A 1 102 ? -17.890 -2.422 3.601 1.00 82.69 102 ALA A C 1
ATOM 832 O O . ALA A 1 102 ? -16.797 -2.363 3.046 1.00 82.69 102 ALA A O 1
ATOM 833 N N . GLY A 1 103 ? -18.338 -3.566 4.133 1.00 82.31 103 GLY A N 1
ATOM 834 C CA . GLY A 1 103 ? -17.599 -4.832 4.055 1.00 82.31 103 GLY A CA 1
ATOM 835 C C . GLY A 1 103 ? -16.407 -4.956 5.013 1.00 82.31 103 GLY A C 1
ATOM 836 O O . GLY A 1 103 ? -15.671 -5.933 4.904 1.00 82.31 103 GLY A O 1
ATOM 837 N N . PHE A 1 104 ? -16.220 -4.010 5.942 1.00 89.25 104 PHE A N 1
ATOM 838 C CA . PHE A 1 104 ? -15.190 -4.067 6.980 1.00 89.25 104 PHE A CA 1
ATOM 839 C C . PHE A 1 104 ? -15.779 -4.236 8.380 1.00 89.25 104 PHE A C 1
ATOM 841 O O . PHE A 1 104 ? -16.795 -3.628 8.728 1.00 89.25 104 PHE A O 1
ATOM 848 N N . ASP A 1 105 ? -15.061 -4.967 9.224 1.00 90.38 105 ASP A N 1
ATOM 849 C CA . ASP A 1 105 ? -15.210 -4.861 10.672 1.00 90.38 105 ASP A CA 1
ATOM 850 C C . ASP A 1 105 ? -14.345 -3.711 11.199 1.00 90.38 105 ASP A C 1
ATOM 852 O O . A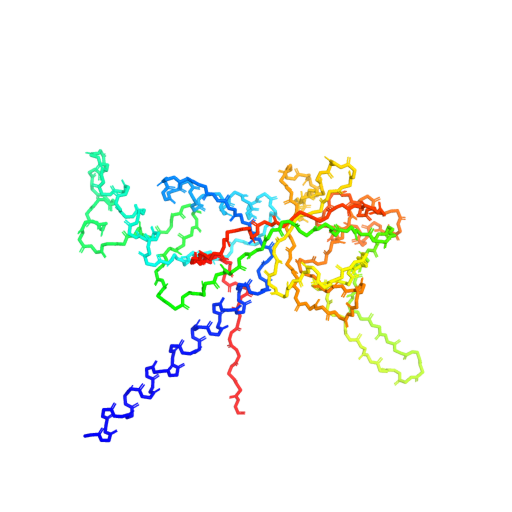SP A 1 105 ? -13.127 -3.682 10.992 1.00 90.38 105 ASP A O 1
ATOM 856 N N . VAL A 1 106 ? -14.988 -2.742 11.860 1.00 90.12 106 VAL A N 1
ATOM 857 C CA . VAL A 1 106 ? -14.357 -1.483 12.273 1.00 90.12 106 VAL A CA 1
ATOM 858 C C . VAL A 1 106 ? -14.001 -1.517 13.756 1.00 90.12 106 VAL A C 1
ATOM 860 O O . VAL A 1 106 ? -14.852 -1.735 14.620 1.00 90.12 106 VAL A O 1
ATOM 863 N N . PHE A 1 107 ? -12.739 -1.233 14.056 1.00 90.88 107 PHE A N 1
ATOM 864 C CA . PHE A 1 107 ? -12.175 -1.180 15.398 1.00 90.88 107 PHE A CA 1
ATOM 865 C C . PHE A 1 107 ? -11.511 0.169 15.672 1.00 90.88 107 PHE A C 1
ATOM 867 O O . PHE A 1 107 ? -11.223 0.940 14.757 1.00 90.88 107 PHE A O 1
ATOM 874 N N . THR A 1 108 ? -11.237 0.435 16.948 1.00 90.38 108 THR A N 1
ATOM 875 C CA . THR A 1 108 ? -10.529 1.639 17.394 1.00 90.38 108 THR A CA 1
ATOM 876 C C . THR A 1 108 ? -9.215 1.262 18.063 1.00 90.38 108 THR A C 1
ATOM 878 O O . THR A 1 108 ? -9.184 0.405 18.950 1.00 90.38 108 THR A O 1
ATOM 881 N N . GLY A 1 109 ? -8.131 1.917 17.646 1.00 89.12 109 GLY A N 1
ATOM 882 C CA . GLY A 1 109 ? -6.779 1.662 18.130 1.00 89.12 109 GLY A CA 1
ATOM 883 C C . GLY A 1 109 ? -6.091 2.943 18.589 1.00 89.12 109 GLY A C 1
ATOM 884 O O . GLY A 1 109 ? -5.815 3.836 17.791 1.00 89.12 109 GLY A O 1
ATOM 885 N N . SER A 1 110 ? -5.731 3.010 19.871 1.00 89.38 110 SER A N 1
ATOM 886 C CA . SER A 1 110 ? -4.973 4.139 20.436 1.00 89.38 110 SER A CA 1
ATOM 887 C C . SER A 1 110 ? -3.462 4.052 20.178 1.00 89.38 110 SER A C 1
ATOM 889 O O . SER A 1 110 ? -2.737 5.037 20.323 1.00 89.38 110 SER A O 1
ATOM 891 N N . PHE A 1 111 ? -2.980 2.875 19.767 1.00 90.56 111 PHE A N 1
ATOM 892 C CA . PHE A 1 111 ? -1.571 2.575 19.490 1.00 90.56 111 PHE A CA 1
ATOM 893 C C . PHE A 1 111 ? -1.145 2.872 18.043 1.00 90.56 111 PHE A C 1
ATOM 895 O O . PHE A 1 111 ? 0.004 2.618 17.691 1.00 90.56 111 PHE A O 1
ATOM 902 N N . LEU A 1 112 ? -2.044 3.405 17.208 1.00 92.75 112 LEU A N 1
ATOM 903 C CA . LEU A 1 112 ? -1.750 3.689 15.803 1.00 92.75 112 LEU A CA 1
ATOM 904 C C . LEU A 1 112 ? -0.638 4.745 15.646 1.00 92.75 112 LEU A C 1
ATOM 906 O O . LEU A 1 112 ? -0.619 5.737 16.397 1.00 92.75 112 LEU A O 1
ATOM 910 N N . PRO A 1 113 ? 0.277 4.572 14.673 1.00 91.38 113 PRO A N 1
ATOM 911 C CA . PRO A 1 113 ? 1.402 5.475 14.479 1.00 91.38 113 PRO A CA 1
ATOM 912 C C . PRO A 1 113 ? 0.958 6.847 13.954 1.00 91.38 113 PRO A C 1
ATOM 914 O O . PRO A 1 113 ? -0.107 7.012 13.347 1.00 91.38 113 PRO A O 1
ATOM 917 N N . ASN A 1 114 ? 1.789 7.854 14.224 1.00 90.50 114 ASN A N 1
ATOM 918 C CA . ASN A 1 114 ? 1.711 9.134 13.525 1.00 90.50 114 ASN A CA 1
ATOM 919 C C . ASN A 1 114 ? 2.507 9.011 12.229 1.00 90.50 114 ASN A C 1
ATOM 921 O O . ASN A 1 114 ? 3.651 8.571 12.278 1.00 90.50 114 ASN A O 1
ATOM 925 N N . ILE A 1 115 ? 1.934 9.464 11.121 1.00 87.81 115 ILE A N 1
ATOM 926 C CA . ILE A 1 115 ? 2.642 9.590 9.853 1.00 87.81 115 ILE A CA 1
ATOM 927 C C . ILE A 1 115 ? 3.082 11.043 9.731 1.00 87.81 115 ILE A C 1
ATOM 929 O O . ILE A 1 115 ? 2.253 11.958 9.760 1.00 87.81 115 ILE A O 1
ATOM 933 N N . THR A 1 116 ? 4.391 11.242 9.629 1.00 87.75 116 THR A N 1
ATOM 934 C CA . THR A 1 116 ? 4.990 12.532 9.287 1.00 87.75 116 THR A CA 1
ATOM 935 C C . THR A 1 116 ? 5.132 12.575 7.776 1.00 87.75 116 THR A C 1
ATOM 937 O O . THR A 1 116 ? 5.816 11.735 7.196 1.00 87.75 116 THR A O 1
ATOM 940 N N . GLY A 1 117 ? 4.453 13.515 7.137 1.00 85.00 117 GLY A N 1
ATOM 941 C CA . GLY A 1 117 ? 4.577 13.735 5.707 1.00 85.00 117 GLY A CA 1
ATOM 942 C C . GLY A 1 117 ? 5.719 14.676 5.351 1.00 85.00 117 GLY A C 1
ATOM 943 O O . GLY A 1 117 ? 6.372 15.276 6.208 1.00 85.00 117 GLY A O 1
ATOM 944 N N . ALA A 1 118 ? 5.930 14.829 4.051 1.00 88.50 118 ALA A N 1
ATOM 945 C CA . ALA A 1 118 ? 6.893 15.762 3.484 1.00 88.50 118 ALA A CA 1
ATOM 946 C C . ALA A 1 118 ? 6.321 16.415 2.218 1.00 88.50 118 ALA A C 1
ATOM 948 O O . ALA A 1 118 ? 5.368 15.916 1.621 1.00 88.50 118 ALA A O 1
ATOM 949 N N . ALA A 1 119 ? 6.898 17.548 1.810 1.00 88.88 119 ALA A N 1
ATOM 950 C CA . ALA A 1 119 ? 6.547 18.201 0.546 1.00 88.88 119 ALA A CA 1
ATOM 951 C C . ALA A 1 119 ? 6.828 17.273 -0.643 1.00 88.88 119 ALA A C 1
ATOM 953 O O . ALA A 1 119 ? 7.653 16.382 -0.516 1.00 88.88 119 ALA A O 1
ATOM 954 N N . ASP A 1 120 ? 6.186 17.475 -1.788 1.00 89.38 120 ASP A N 1
ATOM 955 C CA . ASP A 1 120 ? 6.382 16.610 -2.958 1.00 89.38 120 ASP A CA 1
ATOM 956 C C . ASP A 1 120 ? 7.875 16.527 -3.355 1.00 89.38 120 ASP A C 1
ATOM 958 O O . ASP A 1 120 ? 8.520 17.573 -3.517 1.00 89.38 120 ASP A O 1
ATOM 962 N N . PRO A 1 121 ? 8.484 15.327 -3.429 1.00 85.31 121 PRO A N 1
ATOM 963 C CA . PRO A 1 121 ? 9.886 15.200 -3.773 1.00 85.31 121 PRO A CA 1
ATOM 964 C C . PRO A 1 121 ? 10.013 15.450 -5.275 1.00 85.31 121 PRO A C 1
ATOM 966 O O . PRO A 1 121 ? 9.358 14.794 -6.072 1.00 85.31 121 PRO A O 1
ATOM 969 N N . ALA A 1 122 ? 10.871 16.384 -5.688 1.00 92.75 122 ALA A N 1
ATOM 9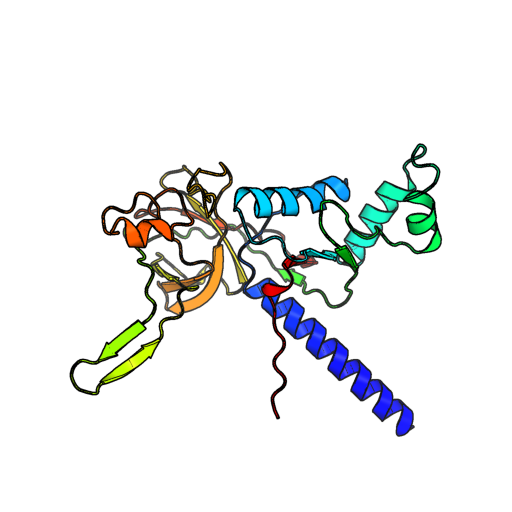70 C CA . ALA A 1 122 ? 11.177 16.625 -7.102 1.00 92.75 122 ALA A CA 1
ATOM 971 C C . ALA A 1 122 ? 12.036 15.478 -7.690 1.00 92.75 122 ALA A C 1
ATOM 973 O O . ALA A 1 122 ? 13.158 15.685 -8.159 1.00 92.75 122 ALA A O 1
ATOM 974 N N . VAL A 1 123 ? 11.527 14.250 -7.583 1.00 96.31 123 VAL A N 1
ATOM 975 C CA . VAL A 1 123 ? 12.179 12.992 -7.930 1.00 96.31 123 VAL A CA 1
ATOM 976 C C . VAL A 1 123 ? 11.551 12.444 -9.198 1.00 96.31 123 VAL A C 1
ATOM 978 O O . VAL A 1 123 ? 10.332 12.433 -9.373 1.00 96.31 123 VAL A O 1
ATOM 981 N N . THR A 1 124 ? 12.419 11.977 -10.083 1.00 97.56 124 THR A N 1
ATOM 982 C CA . THR A 1 124 ? 12.049 11.359 -11.354 1.00 97.56 124 THR A CA 1
ATOM 983 C C . THR A 1 124 ? 12.702 9.994 -11.471 1.00 97.56 124 THR A C 1
ATOM 985 O O . THR A 1 124 ? 13.753 9.741 -10.874 1.00 97.56 124 THR A O 1
ATOM 988 N N . ILE A 1 125 ? 12.048 9.112 -12.218 1.00 98.06 125 ILE A N 1
ATOM 989 C CA . ILE A 1 125 ? 12.571 7.806 -12.596 1.00 98.06 125 ILE A CA 1
ATOM 990 C C . ILE A 1 125 ? 13.685 7.988 -13.630 1.00 98.06 125 ILE A C 1
ATOM 992 O O . ILE A 1 125 ? 13.584 8.847 -14.506 1.00 98.06 125 ILE A O 1
ATOM 996 N N . THR A 1 126 ? 14.736 7.175 -13.517 1.00 97.62 126 THR A N 1
ATOM 997 C CA . THR A 1 126 ? 15.859 7.150 -14.462 1.00 97.62 126 THR A CA 1
ATOM 998 C C . THR A 1 126 ? 15.819 5.860 -15.276 1.00 97.62 126 THR A C 1
ATOM 1000 O O . THR A 1 126 ? 16.052 4.777 -14.738 1.00 97.62 126 THR A O 1
ATOM 1003 N N . GLY A 1 127 ? 15.592 5.984 -16.579 1.00 97.00 127 GLY A N 1
ATOM 1004 C CA . GLY A 1 127 ? 15.448 4.872 -17.515 1.00 97.00 127 GLY A CA 1
ATOM 1005 C C . GLY A 1 127 ? 14.098 4.158 -17.409 1.00 97.00 127 GLY A C 1
ATOM 1006 O O . GLY A 1 127 ? 13.469 4.137 -16.350 1.00 97.00 127 GLY A O 1
ATOM 1007 N N . ASP A 1 128 ? 13.675 3.532 -18.505 1.00 97.44 128 ASP A N 1
ATOM 1008 C CA . ASP A 1 128 ? 12.452 2.726 -18.531 1.00 97.44 128 ASP A CA 1
ATOM 1009 C C . ASP A 1 128 ? 12.583 1.529 -17.578 1.00 97.44 128 ASP A C 1
ATOM 1011 O O . ASP A 1 128 ? 13.590 0.812 -17.578 1.00 97.44 128 ASP A O 1
ATOM 1015 N N . GLN A 1 129 ? 11.566 1.310 -16.747 1.00 97.19 129 GLN A N 1
ATOM 1016 C CA . GLN A 1 129 ? 11.579 0.270 -15.723 1.00 97.19 129 GLN A CA 1
ATOM 1017 C C . GLN A 1 129 ? 10.728 -0.921 -16.174 1.00 97.19 129 GLN A C 1
ATOM 1019 O O . GLN A 1 129 ? 9.516 -0.806 -16.347 1.00 97.19 129 GLN A O 1
ATOM 1024 N N . SER A 1 130 ? 11.363 -2.083 -16.323 1.00 96.88 130 SER A N 1
ATOM 1025 C CA . SER A 1 130 ? 10.727 -3.356 -16.688 1.00 96.88 130 SER A CA 1
ATOM 1026 C C . SER A 1 130 ? 10.934 -4.368 -15.566 1.00 96.88 130 SER A C 1
ATOM 1028 O O . SER A 1 130 ? 12.075 -4.664 -15.197 1.00 96.88 130 SER A O 1
ATOM 1030 N N . PHE A 1 131 ? 9.851 -4.954 -15.054 1.00 96.62 131 PHE A N 1
ATOM 1031 C CA . PHE A 1 131 ? 9.914 -5.923 -13.957 1.00 96.62 131 PHE A CA 1
ATOM 1032 C C . PHE A 1 131 ? 9.144 -7.200 -14.282 1.00 96.62 131 PHE A C 1
ATOM 1034 O O . PHE A 1 131 ? 7.916 -7.233 -14.248 1.00 96.62 131 PHE A O 1
ATOM 1041 N N . ALA A 1 132 ? 9.878 -8.293 -14.493 1.00 94.31 132 ALA A N 1
ATOM 1042 C CA . ALA A 1 132 ? 9.291 -9.618 -14.638 1.00 94.31 132 ALA A CA 1
ATOM 1043 C C . ALA A 1 132 ? 8.974 -10.263 -13.269 1.00 94.31 132 ALA A C 1
ATOM 1045 O O . ALA A 1 132 ? 9.738 -10.104 -12.299 1.00 94.31 132 ALA A O 1
ATOM 1046 N N . PRO A 1 133 ? 7.875 -11.031 -13.157 1.00 93.06 133 PRO A N 1
ATOM 1047 C CA . PRO A 1 133 ? 7.663 -11.919 -12.023 1.00 93.06 133 PRO A CA 1
ATOM 1048 C C . PRO A 1 133 ? 8.720 -13.034 -12.041 1.00 93.06 133 PRO A C 1
ATOM 1050 O O . PRO A 1 133 ? 8.961 -13.672 -13.060 1.00 93.06 133 PRO A O 1
ATOM 1053 N N . SER A 1 134 ? 9.354 -13.296 -10.898 1.00 88.38 134 SER A N 1
ATOM 1054 C CA . SER A 1 134 ? 10.339 -14.373 -10.758 1.00 88.38 134 SER A CA 1
ATOM 1055 C C . SER A 1 134 ? 10.188 -15.042 -9.401 1.00 88.38 134 SER A C 1
ATOM 1057 O O . SER A 1 134 ? 10.051 -14.359 -8.388 1.00 88.38 134 SER A O 1
ATOM 1059 N N . GLY A 1 135 ? 10.197 -16.377 -9.392 1.00 82.50 135 GLY A N 1
ATOM 1060 C CA . GLY A 1 135 ? 10.150 -17.176 -8.163 1.00 82.50 135 GLY A CA 1
ATOM 1061 C C . GLY A 1 135 ? 11.531 -17.491 -7.582 1.00 82.50 135 GLY A C 1
ATOM 1062 O O . GLY A 1 135 ? 11.651 -17.802 -6.399 1.00 82.50 135 GLY A O 1
ATOM 1063 N N . GLY A 1 136 ? 12.588 -17.406 -8.391 1.00 84.50 136 GLY A N 1
ATOM 1064 C CA . GLY A 1 136 ? 13.934 -17.776 -7.976 1.00 84.50 136 GLY A CA 1
ATOM 1065 C C . GLY A 1 136 ? 14.832 -18.185 -9.134 1.00 84.50 136 GLY A C 1
ATOM 1066 O O . GLY A 1 136 ? 14.425 -18.210 -10.295 1.00 84.50 136 GLY A O 1
ATOM 1067 N N . SER A 1 137 ? 16.069 -18.533 -8.803 1.00 83.75 137 SER A N 1
ATOM 1068 C CA . SER A 1 137 ? 17.012 -19.125 -9.745 1.00 83.75 137 SER A CA 1
ATOM 1069 C C . SER A 1 137 ? 17.750 -20.297 -9.107 1.00 83.75 137 SER A C 1
ATOM 1071 O O . SER A 1 137 ? 17.877 -20.397 -7.884 1.00 83.75 137 SER A O 1
ATOM 1073 N N . VAL A 1 138 ? 18.210 -21.217 -9.953 1.00 85.88 138 VAL A N 1
ATOM 1074 C CA . VAL A 1 138 ? 19.070 -22.327 -9.546 1.00 85.88 138 VAL A CA 1
ATOM 1075 C C . VAL A 1 138 ? 20.437 -22.095 -10.160 1.00 85.88 138 VAL A C 1
ATOM 1077 O O . VAL A 1 138 ? 20.575 -22.030 -11.383 1.00 85.88 138 VAL A O 1
ATOM 1080 N N . ASN A 1 139 ? 21.464 -21.994 -9.323 1.00 86.12 139 ASN A N 1
ATOM 1081 C CA . ASN A 1 139 ? 22.830 -21.890 -9.807 1.00 86.12 139 ASN A CA 1
ATOM 1082 C C . ASN A 1 139 ? 23.208 -23.178 -10.556 1.00 86.12 139 ASN A C 1
ATOM 1084 O O . ASN A 1 139 ? 23.185 -24.274 -9.992 1.00 86.12 139 ASN A O 1
ATOM 1088 N N . ALA A 1 140 ? 23.582 -23.056 -11.830 1.00 86.19 140 ALA A N 1
ATOM 1089 C CA . ALA A 1 140 ? 23.845 -24.209 -12.687 1.00 86.19 140 ALA A CA 1
ATOM 1090 C C . ALA A 1 140 ? 25.003 -25.098 -12.189 1.00 86.19 140 ALA A C 1
ATOM 1092 O O . ALA A 1 140 ? 24.990 -26.304 -12.454 1.00 86.19 140 ALA A O 1
ATOM 1093 N N . VAL A 1 141 ? 25.962 -24.529 -11.449 1.00 87.19 141 VAL A N 1
ATOM 1094 C CA . VAL A 1 141 ? 27.177 -25.208 -10.973 1.00 87.19 141 VAL A CA 1
ATOM 1095 C C . VAL A 1 141 ? 27.010 -25.696 -9.537 1.00 87.19 141 VAL A C 1
ATOM 1097 O O . VAL A 1 141 ? 27.163 -26.885 -9.276 1.00 87.19 141 VAL A O 1
ATOM 1100 N N . THR A 1 142 ? 26.655 -24.805 -8.608 1.00 87.44 142 THR A N 1
ATOM 1101 C CA . THR A 1 142 ? 26.546 -25.152 -7.179 1.00 87.44 142 THR A CA 1
ATOM 1102 C C . THR A 1 142 ? 25.222 -25.819 -6.823 1.00 87.44 142 THR A C 1
ATOM 1104 O O . THR A 1 142 ? 25.080 -26.332 -5.717 1.00 87.44 142 THR A O 1
ATOM 1107 N N . LYS A 1 143 ? 24.243 -25.794 -7.740 1.00 86.56 143 LYS A N 1
ATOM 1108 C CA . LYS A 1 143 ? 22.851 -26.225 -7.518 1.00 86.56 143 LYS A CA 1
ATOM 1109 C C . LYS A 1 143 ? 22.157 -25.491 -6.366 1.00 86.56 143 LYS A C 1
ATOM 1111 O O . LYS A 1 143 ? 21.087 -25.910 -5.937 1.00 86.56 143 LYS A O 1
ATOM 1116 N N . ALA A 1 144 ? 22.739 -24.389 -5.888 1.00 86.38 144 ALA A N 1
ATOM 1117 C CA . ALA A 1 144 ? 22.125 -23.542 -4.882 1.00 86.38 144 ALA A CA 1
ATOM 1118 C C . ALA A 1 144 ? 20.847 -22.919 -5.450 1.00 86.38 144 ALA A C 1
ATOM 1120 O O . ALA A 1 144 ? 20.861 -22.360 -6.550 1.00 86.38 144 ALA A O 1
ATOM 1121 N N . VAL A 1 145 ? 19.760 -23.030 -4.694 1.00 85.75 145 VAL A N 1
ATOM 1122 C CA . VAL A 1 145 ? 18.478 -22.405 -5.013 1.00 85.75 145 VAL A CA 1
ATOM 1123 C C . VAL A 1 145 ? 18.413 -21.074 -4.280 1.00 85.75 145 VAL A C 1
ATOM 1125 O O . VAL A 1 145 ? 18.571 -21.030 -3.061 1.00 85.75 145 VAL A O 1
ATOM 1128 N N . THR A 1 146 ? 18.183 -19.995 -5.017 1.00 88.31 146 THR A N 1
ATOM 1129 C CA . THR A 1 146 ? 17.910 -18.676 -4.444 1.00 88.31 146 THR A CA 1
ATOM 1130 C C . THR A 1 146 ? 16.479 -18.302 -4.768 1.00 88.31 146 THR A C 1
ATOM 1132 O O . THR A 1 146 ? 16.145 -18.119 -5.940 1.00 88.31 146 THR A O 1
ATOM 1135 N N . ASN A 1 147 ? 15.643 -18.200 -3.738 1.00 87.81 147 ASN A N 1
ATOM 1136 C CA . ASN A 1 147 ? 14.278 -17.715 -3.893 1.00 87.81 147 ASN A CA 1
ATOM 1137 C C . ASN A 1 147 ? 14.299 -16.193 -4.036 1.00 87.81 147 ASN A C 1
ATOM 1139 O O . ASN A 1 147 ? 15.110 -15.517 -3.401 1.00 87.81 147 ASN A O 1
ATOM 1143 N N . VAL A 1 148 ? 13.405 -15.671 -4.869 1.00 89.31 148 VAL A N 1
ATOM 1144 C CA . VAL A 1 148 ? 13.221 -14.230 -5.060 1.00 89.31 148 VAL A CA 1
ATOM 1145 C C . VAL A 1 148 ? 11.931 -13.816 -4.363 1.00 89.31 148 VAL A C 1
ATOM 1147 O O . VAL A 1 148 ? 10.894 -14.452 -4.551 1.00 89.31 148 VAL A O 1
ATOM 1150 N N . ASP A 1 149 ? 11.984 -12.749 -3.564 1.00 88.38 149 ASP A N 1
ATOM 1151 C CA . ASP A 1 149 ? 10.763 -12.112 -3.077 1.00 88.38 149 ASP A CA 1
ATOM 1152 C C . ASP A 1 149 ? 10.110 -11.355 -4.239 1.00 88.38 149 ASP A C 1
ATOM 1154 O O . ASP A 1 149 ? 10.645 -10.381 -4.770 1.00 88.38 149 ASP A O 1
ATOM 1158 N N . TYR A 1 150 ? 8.950 -11.834 -4.680 1.00 88.50 150 TYR A N 1
ATOM 1159 C CA . TYR A 1 150 ? 8.266 -11.256 -5.831 1.00 88.50 150 TYR A CA 1
ATOM 1160 C C . TYR A 1 150 ? 7.544 -9.939 -5.505 1.00 88.50 150 TYR A C 1
ATOM 1162 O O . TYR A 1 150 ? 7.077 -9.270 -6.429 1.00 88.50 150 TYR A O 1
ATOM 1170 N N . ARG A 1 151 ? 7.444 -9.562 -4.223 1.00 90.56 151 ARG A N 1
ATOM 1171 C CA . ARG A 1 151 ? 6.684 -8.391 -3.769 1.00 90.56 151 ARG A CA 1
ATOM 1172 C C . ARG A 1 151 ? 7.434 -7.081 -3.982 1.00 90.56 151 ARG A C 1
ATOM 1174 O O . ARG A 1 151 ? 6.772 -6.069 -4.194 1.00 90.56 151 ARG A O 1
ATOM 1181 N N . GLU A 1 152 ? 8.768 -7.101 -3.937 1.00 94.38 152 GLU A N 1
ATOM 1182 C CA . GLU A 1 152 ? 9.629 -5.913 -4.039 1.00 94.38 152 GLU A CA 1
ATOM 1183 C C . GLU A 1 152 ? 10.126 -5.642 -5.459 1.00 94.38 152 GLU A C 1
ATOM 1185 O O . GLU A 1 152 ? 10.445 -6.558 -6.215 1.00 94.38 152 GLU A O 1
ATOM 1190 N N . ALA A 1 153 ? 10.255 -4.362 -5.798 1.00 95.88 153 ALA A N 1
ATOM 1191 C CA . ALA A 1 153 ? 11.020 -3.896 -6.949 1.00 95.88 153 ALA A CA 1
ATOM 1192 C C . ALA A 1 153 ? 12.044 -2.856 -6.516 1.00 95.88 153 ALA A C 1
ATOM 1194 O O . ALA A 1 153 ? 11.765 -2.076 -5.610 1.00 95.88 153 ALA A O 1
ATOM 1195 N N . SER A 1 154 ? 13.193 -2.818 -7.191 1.00 96.75 154 SER A N 1
ATOM 1196 C CA . SER A 1 154 ? 14.157 -1.727 -7.063 1.00 96.75 154 SER A CA 1
ATOM 1197 C C . SER A 1 154 ? 13.947 -0.759 -8.223 1.00 96.75 154 SER A C 1
ATOM 1199 O O . SER A 1 154 ? 14.251 -1.101 -9.362 1.00 96.75 154 SER A O 1
ATOM 1201 N N . LEU A 1 155 ? 13.372 0.409 -7.936 1.00 97.50 155 LEU A N 1
ATOM 1202 C CA . LEU A 1 155 ? 13.224 1.493 -8.903 1.00 97.50 155 LEU A CA 1
ATOM 1203 C C . LEU A 1 155 ? 14.493 2.339 -8.923 1.00 97.50 155 LEU A C 1
ATOM 1205 O O . LEU A 1 155 ? 15.045 2.665 -7.866 1.00 97.50 155 LEU A O 1
ATOM 1209 N N . VAL A 1 156 ? 14.904 2.740 -10.123 1.00 98.19 156 VAL A N 1
ATOM 1210 C CA . VAL A 1 156 ? 15.998 3.693 -10.315 1.00 98.19 156 VAL A CA 1
ATOM 1211 C C . VAL A 1 156 ? 15.430 5.110 -10.363 1.00 98.19 156 VAL A C 1
ATOM 1213 O O . VAL A 1 156 ? 14.575 5.427 -11.186 1.00 98.19 156 VAL A O 1
ATOM 1216 N N . VAL A 1 157 ? 15.916 5.977 -9.483 1.00 97.81 157 VAL A N 1
ATOM 1217 C CA . VAL A 1 157 ? 15.514 7.379 -9.346 1.00 97.81 157 VAL A CA 1
ATOM 1218 C C . VAL A 1 157 ? 16.713 8.308 -9.487 1.00 97.81 157 VAL A C 1
ATOM 1220 O O . VAL A 1 157 ? 17.860 7.915 -9.278 1.00 97.81 157 VAL A O 1
ATOM 1223 N N . ASN A 1 158 ? 16.461 9.571 -9.816 1.00 97.25 158 ASN A N 1
ATOM 1224 C CA . ASN A 1 158 ? 17.509 10.586 -9.921 1.00 97.25 158 ASN A CA 1
ATOM 1225 C C . ASN A 1 158 ? 18.135 10.968 -8.561 1.00 97.25 158 ASN A C 1
ATOM 1227 O O . ASN A 1 158 ? 19.298 11.367 -8.519 1.00 97.25 158 ASN A O 1
ATOM 1231 N N . ASN A 1 159 ? 17.373 10.889 -7.462 1.00 96.00 159 ASN A N 1
ATOM 1232 C CA . ASN A 1 159 ? 17.844 11.212 -6.114 1.00 96.00 159 ASN A CA 1
ATOM 1233 C C . ASN A 1 159 ? 16.950 10.593 -5.022 1.00 96.00 159 ASN A C 1
ATOM 1235 O O . ASN A 1 159 ? 15.856 11.086 -4.746 1.00 96.00 159 ASN A O 1
ATOM 1239 N N . SER A 1 160 ? 17.436 9.555 -4.342 1.00 96.31 160 SER A N 1
ATOM 1240 C CA . SER A 1 160 ? 16.701 8.890 -3.258 1.00 96.31 160 SER A CA 1
ATOM 1241 C C . SER A 1 160 ? 16.686 9.676 -1.939 1.00 96.31 160 SER A C 1
ATOM 1243 O O . SER A 1 160 ? 15.821 9.433 -1.104 1.00 96.31 160 SER A O 1
ATOM 1245 N N . ALA A 1 161 ? 17.582 10.653 -1.741 1.00 94.62 161 ALA A N 1
ATOM 1246 C CA . ALA A 1 161 ? 17.702 11.394 -0.479 1.00 94.62 161 ALA A CA 1
ATOM 1247 C C . ALA A 1 161 ? 16.510 12.327 -0.191 1.00 94.62 161 ALA A C 1
ATOM 1249 O O . ALA A 1 161 ? 16.383 12.852 0.914 1.00 94.62 161 ALA A O 1
ATOM 1250 N N . LEU A 1 162 ? 15.650 12.557 -1.187 1.00 93.81 162 LEU A N 1
ATOM 1251 C CA . LEU A 1 162 ? 14.403 13.313 -1.043 1.00 93.81 162 LEU A CA 1
ATOM 1252 C C . LEU A 1 162 ? 13.223 12.436 -0.600 1.00 93.81 162 LEU A C 1
ATOM 1254 O O . LEU A 1 162 ? 12.133 12.962 -0.366 1.00 93.81 162 LEU A O 1
ATOM 1258 N N . LEU A 1 163 ? 13.433 11.123 -0.495 1.00 94.44 163 LEU A N 1
ATOM 1259 C CA . LEU A 1 163 ? 12.471 10.121 -0.052 1.00 94.44 163 LEU A CA 1
ATOM 1260 C C . LEU A 1 163 ? 12.875 9.556 1.315 1.00 94.44 163 LEU A C 1
ATOM 1262 O O . LEU A 1 163 ? 14.025 9.657 1.739 1.00 94.44 163 LEU A O 1
ATOM 1266 N N . ALA A 1 164 ? 11.916 8.947 2.002 1.00 93.25 164 ALA A N 1
ATOM 1267 C CA . ALA A 1 164 ? 12.104 8.220 3.246 1.00 93.25 164 ALA A CA 1
ATOM 1268 C C . ALA A 1 164 ? 11.348 6.885 3.205 1.00 93.25 164 ALA A C 1
ATOM 1270 O O . ALA A 1 164 ? 10.362 6.722 2.485 1.00 93.25 164 ALA A O 1
ATOM 1271 N N . VAL A 1 165 ? 11.800 5.917 4.005 1.00 93.12 165 VAL A N 1
ATOM 1272 C CA . VAL A 1 165 ? 11.063 4.661 4.207 1.00 93.12 165 VAL A CA 1
ATOM 1273 C C . VAL A 1 165 ? 9.687 4.973 4.799 1.00 93.12 165 VAL A C 1
ATOM 1275 O O . VAL A 1 165 ? 9.579 5.770 5.728 1.00 93.12 165 VAL A O 1
ATOM 1278 N N . GLY A 1 166 ? 8.645 4.349 4.252 1.00 92.38 166 GLY A N 1
ATOM 1279 C CA . GLY A 1 166 ? 7.246 4.597 4.598 1.00 92.38 166 GLY A CA 1
ATOM 1280 C C . GLY A 1 166 ? 6.543 5.616 3.696 1.00 92.38 166 GLY A C 1
ATOM 1281 O O . GLY A 1 166 ? 5.311 5.679 3.725 1.00 92.38 166 GLY A O 1
ATOM 1282 N N . ASP A 1 167 ? 7.266 6.353 2.844 1.00 94.69 167 ASP A N 1
ATOM 1283 C CA . ASP A 1 167 ? 6.639 7.280 1.898 1.00 94.69 167 ASP A CA 1
ATOM 1284 C C . ASP A 1 167 ? 5.675 6.567 0.952 1.00 94.69 167 ASP A C 1
ATOM 1286 O O . ASP A 1 167 ? 5.972 5.491 0.427 1.00 94.69 167 ASP A O 1
ATOM 1290 N N . LYS A 1 168 ? 4.522 7.201 0.725 1.00 94.75 168 LYS A N 1
ATOM 1291 C CA . LYS A 1 168 ? 3.460 6.725 -0.162 1.00 94.75 168 LYS A CA 1
ATOM 1292 C C . LYS A 1 168 ? 3.405 7.624 -1.381 1.00 94.75 168 LYS A C 1
ATOM 1294 O O . LYS A 1 168 ? 3.336 8.840 -1.224 1.00 94.75 168 LYS A O 1
ATOM 1299 N N . PHE A 1 169 ? 3.407 7.058 -2.579 1.00 96.38 169 PHE A N 1
ATOM 1300 C CA . PHE A 1 169 ? 3.459 7.855 -3.803 1.00 96.38 169 PHE A CA 1
ATOM 1301 C C . PHE A 1 169 ? 2.727 7.206 -4.982 1.00 96.38 169 PHE A C 1
ATOM 1303 O O . PHE A 1 169 ? 2.436 6.008 -4.969 1.00 96.38 169 PHE A O 1
ATOM 1310 N N . THR A 1 170 ? 2.432 8.015 -5.996 1.00 97.38 170 THR A N 1
ATOM 1311 C CA . THR A 1 170 ? 2.010 7.598 -7.342 1.00 97.38 170 THR A CA 1
ATOM 1312 C C . THR A 1 170 ? 3.098 7.955 -8.352 1.00 97.38 170 THR A C 1
ATOM 1314 O O . THR A 1 170 ? 3.958 8.790 -8.071 1.00 97.38 170 THR A O 1
ATOM 1317 N N . ILE A 1 171 ? 3.065 7.325 -9.526 1.00 97.94 171 ILE A N 1
ATOM 1318 C CA . ILE A 1 171 ? 3.991 7.610 -10.629 1.00 97.94 171 ILE A CA 1
ATOM 1319 C C . ILE A 1 171 ? 3.198 8.141 -11.822 1.00 97.94 171 ILE A C 1
ATOM 1321 O O . ILE A 1 171 ? 2.112 7.633 -12.117 1.00 97.94 171 ILE A O 1
ATOM 1325 N N . GLU A 1 172 ? 3.744 9.137 -12.515 1.00 97.56 172 GLU A N 1
ATOM 1326 C CA . GLU A 1 172 ? 3.151 9.713 -13.722 1.00 97.56 172 GLU A CA 1
ATOM 1327 C C . GLU A 1 172 ? 4.141 9.716 -14.890 1.00 97.56 172 GLU A C 1
ATOM 1329 O O . GLU A 1 172 ? 5.228 10.287 -14.810 1.00 97.56 172 GLU A O 1
ATOM 1334 N N . ASN A 1 173 ? 3.735 9.133 -16.014 1.00 97.25 173 ASN A N 1
ATOM 1335 C CA . ASN A 1 173 ? 4.459 9.204 -17.275 1.00 97.25 173 ASN A CA 1
ATOM 1336 C C . ASN A 1 173 ? 4.017 10.468 -18.020 1.00 97.25 173 ASN A C 1
ATOM 1338 O O . ASN A 1 173 ? 2.923 10.509 -18.586 1.00 97.25 173 ASN A O 1
ATOM 1342 N N . SER A 1 174 ? 4.850 11.515 -18.023 1.00 93.00 174 SER A N 1
ATOM 1343 C CA . SER A 1 174 ? 4.581 12.766 -18.758 1.00 93.00 174 SER A CA 1
ATOM 1344 C C . SER A 1 174 ? 3.183 13.359 -18.489 1.00 93.00 174 SER A C 1
ATOM 1346 O O . SER A 1 174 ? 2.477 13.776 -19.407 1.00 93.00 174 SER A O 1
ATOM 1348 N N . GLY A 1 175 ? 2.769 13.372 -17.217 1.00 91.88 175 GLY A N 1
ATOM 1349 C CA . GLY A 1 175 ? 1.475 13.904 -16.765 1.00 91.88 175 GLY A CA 1
ATOM 1350 C C . GLY A 1 175 ? 0.291 12.939 -16.894 1.00 91.88 175 GLY A C 1
ATOM 1351 O O . GLY A 1 175 ? -0.845 13.332 -16.633 1.00 91.88 175 GLY A O 1
ATOM 1352 N N . THR A 1 176 ? 0.526 11.684 -17.287 1.00 95.75 176 THR A N 1
ATOM 1353 C CA . THR A 1 176 ? -0.479 10.613 -17.220 1.00 95.75 176 THR A CA 1
ATOM 1354 C C . THR A 1 176 ? -0.133 9.663 -16.083 1.00 95.75 176 THR A C 1
ATOM 1356 O O . THR A 1 176 ? 0.937 9.059 -16.083 1.00 95.75 176 THR A O 1
ATOM 1359 N N . THR A 1 177 ? -1.033 9.514 -15.113 1.00 96.50 177 THR A N 1
ATOM 1360 C CA . THR A 1 177 ? -0.844 8.591 -13.988 1.00 96.50 177 THR A CA 1
ATOM 1361 C C . THR A 1 177 ? -0.761 7.145 -14.465 1.00 96.50 177 THR A C 1
ATOM 1363 O O . THR A 1 177 ? -1.573 6.703 -15.279 1.00 96.50 177 THR A O 1
ATOM 1366 N N . VAL A 1 178 ? 0.194 6.398 -13.913 1.00 97.56 178 VAL A N 1
ATOM 1367 C CA . VAL A 1 178 ? 0.229 4.937 -14.011 1.00 97.56 178 VAL A CA 1
ATOM 1368 C C . VAL A 1 178 ? -0.917 4.395 -13.162 1.00 97.56 178 VAL A C 1
ATOM 1370 O O . VAL A 1 178 ? -0.991 4.668 -11.957 1.00 97.56 178 VAL A O 1
ATOM 1373 N N . LYS A 1 179 ? -1.846 3.662 -13.774 1.00 97.62 179 LYS A N 1
ATOM 1374 C CA . LYS A 1 179 ? -3.080 3.220 -13.115 1.00 97.62 179 LYS A CA 1
ATOM 1375 C C . LYS A 1 179 ? -2.949 1.795 -12.620 1.00 97.62 179 LYS A C 1
ATOM 1377 O O . LYS A 1 179 ? -2.229 0.972 -13.181 1.00 97.62 179 LYS A O 1
ATOM 1382 N N . ALA A 1 180 ? -3.686 1.496 -11.558 1.00 97.25 180 ALA A N 1
ATOM 1383 C CA . ALA A 1 180 ? -3.872 0.120 -11.136 1.00 97.25 180 ALA A CA 1
ATOM 1384 C C . ALA A 1 180 ? -4.778 -0.618 -12.136 1.00 97.25 180 ALA A C 1
ATOM 1386 O O . ALA A 1 180 ? -5.640 -0.016 -12.785 1.00 97.25 180 ALA A O 1
ATOM 1387 N N . ILE A 1 181 ? -4.607 -1.934 -12.223 1.00 96.94 181 ILE A N 1
ATOM 1388 C CA . ILE A 1 181 ? -5.515 -2.815 -12.966 1.00 96.94 181 ILE A CA 1
ATOM 1389 C C . ILE A 1 181 ? -6.148 -3.858 -12.044 1.00 96.94 181 ILE A C 1
ATOM 1391 O O . ILE A 1 181 ? -5.592 -4.198 -10.993 1.00 96.94 181 ILE A O 1
ATOM 1395 N N . GLY A 1 182 ? -7.299 -4.386 -12.452 1.00 95.31 182 GLY A N 1
ATOM 1396 C CA . GLY A 1 182 ? -7.901 -5.565 -11.841 1.00 95.31 182 GLY A CA 1
ATOM 1397 C C . GLY A 1 182 ? -6.982 -6.777 -11.997 1.00 95.31 182 GLY A C 1
ATOM 1398 O O . GLY A 1 182 ? -6.470 -7.059 -13.082 1.00 95.31 182 GLY A O 1
ATOM 1399 N N . LEU A 1 183 ? -6.729 -7.505 -10.907 1.00 92.56 183 LEU A N 1
ATOM 1400 C CA . LEU A 1 183 ? -5.785 -8.625 -10.926 1.00 92.56 183 LEU A CA 1
ATOM 1401 C C . LEU A 1 183 ? -6.260 -9.814 -11.771 1.00 92.56 183 LEU A C 1
ATOM 1403 O O . LEU A 1 183 ? -5.408 -10.540 -12.284 1.00 92.56 183 LEU A O 1
ATOM 1407 N N . ALA A 1 184 ? -7.566 -10.021 -11.933 1.00 92.31 184 ALA A N 1
ATOM 1408 C CA . ALA A 1 184 ? -8.121 -11.132 -12.701 1.00 92.31 184 ALA A CA 1
ATOM 1409 C C . ALA A 1 184 ? -8.476 -10.730 -14.138 1.00 92.31 184 ALA A C 1
ATOM 1411 O O . ALA A 1 184 ? -8.142 -11.459 -15.069 1.00 92.31 184 ALA A O 1
ATOM 1412 N N . ASP A 1 185 ? -9.129 -9.581 -14.329 1.00 94.00 185 ASP A N 1
ATOM 1413 C CA . ASP A 1 185 ? -9.606 -9.147 -15.651 1.00 94.00 185 ASP A CA 1
ATOM 1414 C C . ASP A 1 185 ? -8.617 -8.274 -16.437 1.00 94.00 185 ASP A C 1
ATOM 1416 O O . ASP A 1 185 ? -8.805 -8.078 -17.637 1.00 94.00 185 ASP A O 1
ATOM 1420 N N . LYS A 1 186 ? -7.565 -7.771 -15.775 1.00 95.25 186 LYS A N 1
ATOM 1421 C CA . LYS A 1 186 ? -6.551 -6.864 -16.339 1.00 95.25 186 LYS A CA 1
ATOM 1422 C C . LYS A 1 186 ? -7.117 -5.558 -16.895 1.00 95.25 186 LYS A C 1
ATOM 1424 O O . LYS A 1 186 ? -6.474 -4.897 -17.707 1.00 95.25 186 LYS A O 1
ATOM 1429 N N . THR A 1 187 ? -8.300 -5.154 -16.446 1.00 95.25 187 THR A N 1
ATOM 1430 C CA . THR A 1 187 ? -8.907 -3.880 -16.830 1.00 95.25 187 THR A CA 1
ATOM 1431 C C . THR A 1 187 ? -8.392 -2.754 -15.941 1.00 95.25 187 THR A C 1
ATOM 1433 O O . THR A 1 187 ? -8.134 -2.949 -14.755 1.00 95.25 187 THR A O 1
ATOM 1436 N N . SER A 1 188 ? -8.206 -1.561 -16.509 1.00 95.50 188 SER A N 1
ATOM 1437 C CA . SER A 1 188 ? -7.791 -0.388 -15.734 1.00 95.50 188 SER A CA 1
ATOM 1438 C C . SER A 1 188 ? -8.876 0.016 -14.742 1.00 95.50 188 SER A C 1
ATOM 1440 O O . SER A 1 188 ? -10.039 0.156 -15.117 1.00 95.50 188 SER A O 1
ATOM 1442 N N . THR A 1 189 ? -8.485 0.283 -13.497 1.00 94.81 189 THR A N 1
ATOM 1443 C CA . THR A 1 189 ? -9.400 0.798 -12.468 1.00 94.81 189 THR A CA 1
ATOM 1444 C C . THR A 1 189 ? -9.643 2.301 -12.597 1.00 94.81 189 THR A C 1
ATOM 1446 O O . THR A 1 189 ? -10.409 2.868 -11.829 1.00 94.81 189 THR A O 1
ATOM 1449 N N . LEU A 1 190 ? -8.956 2.980 -13.528 1.00 93.81 190 LEU A N 1
ATOM 1450 C CA . LEU A 1 190 ? -8.8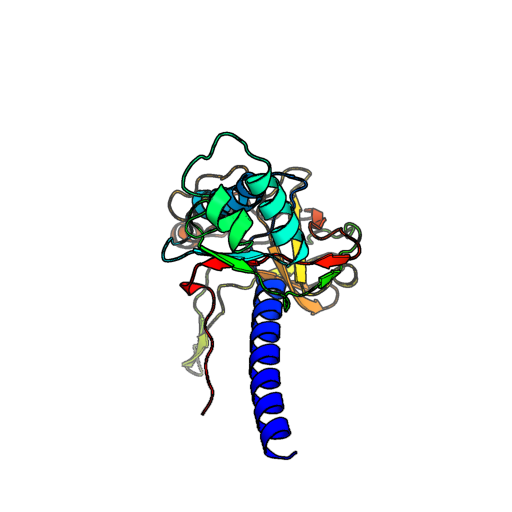97 4.444 -13.665 1.00 93.81 190 LEU A CA 1
ATOM 1451 C C . LEU A 1 190 ? -8.281 5.191 -12.470 1.00 93.81 190 LEU A C 1
ATOM 1453 O O . LEU A 1 190 ? -8.022 6.389 -12.580 1.00 93.81 190 LEU A O 1
ATOM 1457 N N . ASN A 1 191 ? -7.972 4.487 -11.383 1.00 94.31 191 ASN A N 1
ATOM 1458 C CA . ASN A 1 191 ? -7.329 5.019 -10.195 1.00 94.31 191 ASN A CA 1
ATOM 1459 C C . ASN A 1 191 ? -5.812 4.811 -10.263 1.00 94.31 191 ASN A C 1
ATOM 1461 O O . ASN A 1 191 ? -5.329 3.758 -10.687 1.00 94.31 191 ASN A O 1
ATOM 1465 N N . ALA A 1 192 ? -5.052 5.814 -9.818 1.00 96.19 192 ALA A N 1
ATOM 1466 C CA . ALA A 1 192 ? -3.595 5.748 -9.806 1.00 96.19 192 ALA A CA 1
ATOM 1467 C C . ALA A 1 192 ? -3.092 4.580 -8.938 1.00 96.19 192 ALA A C 1
ATOM 1469 O O . ALA A 1 192 ? -3.637 4.280 -7.864 1.00 96.19 192 ALA A O 1
ATOM 1470 N N . MET A 1 193 ? -2.038 3.912 -9.403 1.00 97.00 193 MET A N 1
ATOM 1471 C CA . MET A 1 193 ? -1.368 2.893 -8.612 1.00 97.00 193 MET A CA 1
ATOM 1472 C C . MET A 1 193 ? -0.554 3.549 -7.501 1.00 97.00 193 MET A C 1
ATOM 1474 O O . MET A 1 193 ? 0.180 4.509 -7.724 1.00 97.00 193 MET A O 1
ATOM 1478 N N . THR A 1 194 ? -0.677 3.000 -6.298 1.00 97.19 194 THR A N 1
ATOM 1479 C CA . THR A 1 194 ? -0.012 3.506 -5.099 1.00 97.19 194 THR A CA 1
ATOM 1480 C C . THR A 1 194 ? 1.145 2.599 -4.715 1.00 97.19 194 THR A C 1
ATOM 1482 O O . THR A 1 194 ? 0.996 1.374 -4.678 1.00 97.19 194 THR A O 1
ATOM 1485 N N . PHE A 1 195 ? 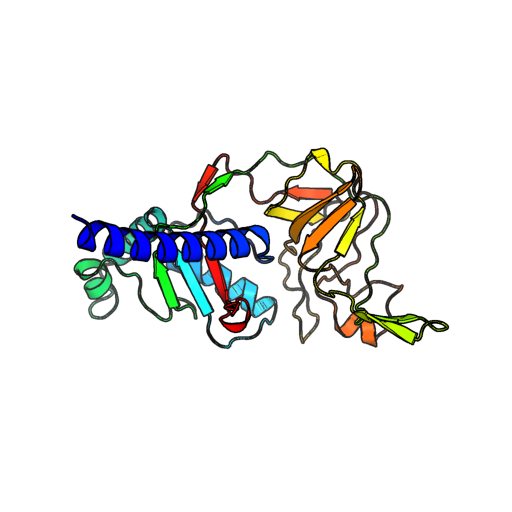2.278 3.213 -4.398 1.00 97.69 195 PHE A N 1
ATOM 1486 C CA . PHE A 1 195 ? 3.513 2.542 -4.019 1.00 97.69 195 PHE A CA 1
ATOM 1487 C C . PHE A 1 195 ? 3.985 3.015 -2.651 1.00 97.69 195 PHE A C 1
ATOM 1489 O O . PHE A 1 195 ? 3.680 4.127 -2.220 1.00 97.69 195 PHE A O 1
ATOM 1496 N N . THR A 1 196 ? 4.732 2.153 -1.970 1.00 97.00 196 THR A N 1
ATOM 1497 C CA . THR A 1 196 ? 5.363 2.440 -0.683 1.00 97.00 196 THR A CA 1
ATOM 1498 C C . THR A 1 196 ? 6.854 2.204 -0.765 1.00 97.00 196 THR A C 1
ATOM 1500 O O . THR A 1 196 ? 7.266 1.132 -1.203 1.00 97.00 196 THR A O 1
ATOM 1503 N N . VAL A 1 197 ? 7.654 3.165 -0.307 1.00 96.38 197 VAL A N 1
ATOM 1504 C CA . VAL A 1 197 ? 9.103 2.990 -0.153 1.00 96.38 197 VAL A CA 1
ATOM 1505 C C . VAL A 1 197 ? 9.381 2.114 1.067 1.00 96.38 197 VAL A C 1
ATOM 1507 O O . VAL A 1 197 ? 9.003 2.474 2.179 1.00 96.38 197 VAL A O 1
ATOM 1510 N N . ILE A 1 198 ? 10.067 0.988 0.877 1.00 95.94 198 ILE A N 1
ATOM 1511 C CA . ILE A 1 198 ? 10.439 0.067 1.967 1.00 95.94 198 ILE A CA 1
ATOM 1512 C C . ILE A 1 198 ? 11.921 0.150 2.341 1.00 95.94 198 ILE A C 1
ATOM 1514 O O . ILE A 1 198 ? 12.289 -0.164 3.468 1.00 95.94 198 ILE A O 1
ATOM 1518 N N . GLU A 1 199 ? 12.773 0.589 1.415 1.00 96.06 199 GLU A N 1
ATOM 1519 C CA . GLU A 1 199 ? 14.216 0.705 1.628 1.00 96.06 199 GLU A CA 1
ATOM 1520 C C . GLU A 1 199 ? 14.797 1.770 0.690 1.00 96.06 199 GLU A C 1
ATOM 1522 O O . GLU A 1 199 ? 14.411 1.852 -0.478 1.00 96.06 199 GLU A O 1
ATOM 1527 N N . LEU A 1 200 ? 15.753 2.560 1.183 1.00 96.12 200 LEU A N 1
ATOM 1528 C CA . LEU A 1 200 ? 16.637 3.376 0.348 1.00 96.12 200 LEU A CA 1
ATOM 1529 C C . LEU A 1 200 ? 17.959 2.618 0.222 1.00 96.12 200 LEU A C 1
ATOM 1531 O O . LEU A 1 200 ? 18.750 2.602 1.164 1.00 96.12 200 LEU A O 1
ATOM 1535 N N . THR A 1 201 ? 18.167 1.938 -0.903 1.00 96.69 201 THR A N 1
ATOM 1536 C CA . THR A 1 201 ? 19.319 1.039 -1.074 1.00 96.69 201 THR A CA 1
ATOM 1537 C C . THR A 1 201 ? 20.606 1.824 -1.316 1.00 96.69 201 THR A C 1
ATOM 1539 O O . THR A 1 201 ? 21.648 1.501 -0.748 1.00 96.69 201 THR A O 1
ATOM 1542 N N . ASP A 1 202 ? 20.535 2.885 -2.119 1.00 96.12 202 ASP A N 1
ATOM 1543 C CA . ASP A 1 202 ? 21.630 3.833 -2.336 1.00 96.12 202 ASP A CA 1
ATOM 1544 C C . ASP A 1 202 ? 21.085 5.197 -2.796 1.00 96.12 202 ASP A C 1
ATOM 1546 O O . ASP A 1 202 ? 19.886 5.450 -2.696 1.00 96.12 202 ASP A O 1
ATOM 1550 N N . ALA A 1 203 ? 21.950 6.094 -3.284 1.00 96.25 203 ALA A N 1
ATOM 1551 C CA . ALA A 1 203 ? 21.593 7.453 -3.711 1.00 96.25 203 ALA A CA 1
ATOM 1552 C C . ALA A 1 203 ? 20.628 7.519 -4.917 1.00 96.25 203 ALA A C 1
ATOM 1554 O O . ALA A 1 203 ? 20.027 8.565 -5.163 1.00 96.25 203 ALA A O 1
ATOM 1555 N N . THR A 1 204 ? 20.484 6.424 -5.662 1.00 97.00 204 THR A N 1
ATOM 1556 C CA . THR A 1 204 ? 19.710 6.322 -6.908 1.00 97.00 204 THR A CA 1
ATOM 1557 C C . THR A 1 204 ? 18.750 5.133 -6.942 1.00 97.00 204 THR A C 1
ATOM 1559 O O . THR A 1 204 ? 17.952 5.044 -7.864 1.00 97.00 204 THR A O 1
ATOM 1562 N N . HIS A 1 205 ? 18.771 4.234 -5.957 1.00 97.44 205 HIS A N 1
ATOM 1563 C CA . HIS A 1 205 ? 17.879 3.075 -5.905 1.00 97.44 205 HIS A CA 1
ATOM 1564 C C . HIS A 1 205 ? 16.986 3.099 -4.671 1.00 97.44 205 HIS A C 1
ATOM 1566 O O . HIS A 1 205 ? 17.455 3.216 -3.534 1.00 97.44 205 HIS A O 1
ATOM 1572 N N . ILE A 1 206 ? 15.689 2.906 -4.902 1.00 97.50 206 ILE A N 1
ATOM 1573 C CA . ILE A 1 206 ? 14.686 2.714 -3.853 1.00 97.50 206 ILE A CA 1
ATOM 1574 C C . ILE A 1 206 ? 14.008 1.362 -4.042 1.00 97.50 206 ILE A C 1
ATOM 1576 O O . ILE A 1 206 ? 13.699 0.973 -5.168 1.00 97.50 206 ILE A O 1
ATOM 1580 N N . LYS A 1 207 ? 13.752 0.639 -2.952 1.00 97.25 207 LYS A N 1
ATOM 1581 C CA . LYS A 1 207 ? 12.888 -0.542 -2.996 1.00 97.25 207 LYS A CA 1
ATOM 1582 C C . LYS A 1 207 ? 11.465 -0.171 -2.651 1.00 97.25 207 LYS A C 1
ATOM 1584 O O . LYS A 1 207 ? 11.229 0.603 -1.719 1.00 97.25 207 LYS A O 1
ATOM 1589 N N . VAL A 1 208 ? 10.522 -0.757 -3.381 1.00 97.44 208 VAL A N 1
ATOM 1590 C CA . VAL A 1 208 ? 9.109 -0.406 -3.272 1.00 97.44 208 VAL A CA 1
ATOM 1591 C C . VAL A 1 208 ? 8.189 -1.613 -3.241 1.00 97.44 208 VAL A C 1
ATOM 1593 O O . VAL A 1 208 ? 8.472 -2.650 -3.847 1.00 97.44 208 VAL A O 1
ATOM 1596 N N . PHE A 1 209 ? 7.053 -1.432 -2.569 1.00 97.06 209 PHE A N 1
ATOM 1597 C CA . PHE A 1 209 ? 5.897 -2.315 -2.648 1.00 97.06 209 PHE A CA 1
ATOM 1598 C C . PHE A 1 209 ? 4.695 -1.616 -3.297 1.00 97.06 209 PHE A C 1
ATOM 1600 O O . PHE A 1 209 ? 4.433 -0.453 -2.988 1.00 97.06 209 PHE A O 1
ATOM 1607 N N . PRO A 1 210 ? 3.899 -2.328 -4.112 1.00 96.00 210 PRO A N 1
ATOM 1608 C CA . PRO A 1 210 ? 4.211 -3.632 -4.695 1.00 96.00 210 PRO A CA 1
ATOM 1609 C C . PRO A 1 210 ? 5.157 -3.463 -5.898 1.00 96.00 210 PRO A C 1
ATOM 1611 O O . PRO A 1 210 ? 5.289 -2.366 -6.438 1.00 96.00 210 PRO A O 1
ATOM 1614 N N . LYS A 1 211 ? 5.773 -4.555 -6.358 1.00 96.81 211 LYS A N 1
ATOM 1615 C CA . LYS A 1 211 ? 6.498 -4.594 -7.635 1.00 96.81 211 LYS A CA 1
ATOM 1616 C C . LYS A 1 211 ? 5.578 -4.124 -8.777 1.00 96.81 211 LYS A C 1
ATOM 1618 O O . LYS A 1 211 ? 4.529 -4.748 -8.955 1.00 96.81 211 LYS A O 1
ATOM 1623 N N . PRO A 1 212 ? 5.926 -3.065 -9.532 1.00 97.19 212 PRO A N 1
ATOM 1624 C CA . PRO A 1 212 ? 5.134 -2.607 -10.668 1.00 97.19 212 PRO A CA 1
ATOM 1625 C C . PRO A 1 212 ? 5.365 -3.529 -11.867 1.00 97.19 212 PRO A C 1
ATOM 1627 O O . PRO A 1 212 ? 6.409 -3.460 -12.502 1.00 97.19 212 PRO A O 1
ATOM 1630 N N . ILE A 1 213 ? 4.410 -4.407 -12.165 1.00 97.31 213 ILE A N 1
ATOM 1631 C CA . ILE A 1 213 ? 4.449 -5.273 -13.350 1.00 97.31 213 ILE A CA 1
ATOM 1632 C C . ILE A 1 213 ? 3.447 -4.704 -14.346 1.00 97.31 213 ILE A C 1
ATOM 1634 O O . ILE A 1 213 ? 2.238 -4.731 -14.086 1.00 97.31 213 ILE A O 1
ATOM 1638 N N . ALA A 1 214 ? 3.953 -4.163 -15.449 1.00 97.81 214 ALA A N 1
ATOM 1639 C CA . ALA A 1 214 ? 3.143 -3.496 -16.453 1.00 97.81 214 ALA A CA 1
ATOM 1640 C C . ALA A 1 214 ? 2.533 -4.470 -17.457 1.00 97.81 214 ALA A C 1
ATOM 1642 O O . ALA A 1 214 ? 3.171 -5.427 -17.890 1.00 97.81 214 ALA A O 1
ATOM 1643 N N . LEU A 1 215 ? 1.271 -4.224 -17.806 1.00 97.25 215 LEU A N 1
ATOM 1644 C CA . LEU A 1 215 ? 0.530 -5.057 -18.747 1.00 97.25 215 LEU A CA 1
ATOM 1645 C C . LEU A 1 215 ? 1.017 -4.882 -20.193 1.00 97.25 215 LEU A C 1
ATOM 1647 O O . LEU A 1 215 ? 0.961 -5.836 -20.966 1.00 97.25 215 LEU A O 1
ATOM 1651 N N . ASP A 1 216 ? 1.479 -3.683 -20.551 1.00 96.38 216 ASP A N 1
ATOM 1652 C CA . ASP A 1 216 ? 1.958 -3.326 -21.892 1.00 96.38 216 ASP A CA 1
ATOM 1653 C C . ASP A 1 216 ? 3.484 -3.440 -22.067 1.00 96.38 216 ASP A C 1
ATOM 1655 O O . ASP A 1 216 ? 3.999 -3.058 -23.119 1.00 96.38 216 ASP A O 1
ATOM 1659 N N . ASP A 1 217 ? 4.203 -3.968 -21.070 1.00 97.06 217 ASP A N 1
ATOM 1660 C CA . ASP A 1 217 ? 5.662 -4.069 -21.104 1.00 97.06 217 ASP A CA 1
ATOM 1661 C C . ASP A 1 217 ? 6.111 -5.006 -22.243 1.00 97.06 217 ASP A C 1
ATOM 1663 O O . ASP A 1 217 ? 5.845 -6.216 -22.196 1.00 97.06 217 ASP A O 1
ATOM 1667 N N . PRO A 1 218 ? 6.815 -4.489 -23.268 1.00 95.31 218 PRO A N 1
ATOM 1668 C CA . PRO A 1 218 ? 7.199 -5.275 -24.435 1.00 95.31 218 PRO A CA 1
ATOM 1669 C C . PRO A 1 218 ? 8.245 -6.353 -24.118 1.00 95.31 218 PRO A C 1
ATOM 1671 O O . PRO A 1 218 ? 8.474 -7.234 -24.951 1.00 95.31 218 PRO A O 1
ATOM 1674 N N . ALA A 1 219 ? 8.901 -6.289 -22.954 1.00 95.75 219 ALA A N 1
ATOM 1675 C CA . ALA A 1 219 ? 9.883 -7.277 -22.525 1.00 95.75 219 ALA A CA 1
ATOM 1676 C C . ALA A 1 219 ? 9.246 -8.520 -21.879 1.00 95.75 219 ALA A C 1
ATOM 1678 O O . ALA A 1 219 ? 9.923 -9.543 -21.751 1.00 95.75 219 ALA A O 1
ATOM 1679 N N . LEU A 1 220 ? 7.970 -8.454 -21.479 1.00 95.94 220 LEU A N 1
ATOM 1680 C CA . LEU A 1 220 ? 7.290 -9.552 -20.797 1.00 95.94 220 LEU A CA 1
ATOM 1681 C C . LEU A 1 220 ? 6.657 -10.539 -21.780 1.00 95.94 220 LEU A C 1
ATOM 1683 O O . LEU A 1 220 ? 6.019 -10.182 -22.771 1.00 95.94 220 LEU A O 1
ATOM 1687 N N . SER A 1 221 ? 6.771 -11.825 -21.463 1.00 95.88 221 SER A N 1
ATOM 1688 C CA . SER A 1 221 ? 5.960 -12.858 -22.100 1.00 95.88 221 SER A CA 1
ATOM 1689 C C . SER A 1 221 ? 4.490 -12.750 -21.678 1.00 95.88 221 SER A C 1
ATOM 1691 O O . SER A 1 221 ? 4.153 -12.194 -20.635 1.00 95.88 221 SER A O 1
ATOM 1693 N N . ILE A 1 222 ? 3.595 -13.386 -22.440 1.00 93.94 222 ILE A N 1
ATOM 1694 C CA . ILE A 1 222 ? 2.157 -13.453 -22.115 1.00 93.94 222 ILE A CA 1
ATOM 1695 C C . ILE A 1 222 ? 1.919 -14.034 -20.709 1.00 93.94 222 ILE A C 1
ATOM 1697 O O . ILE A 1 222 ? 1.013 -13.604 -19.997 1.00 93.94 222 ILE A O 1
ATOM 1701 N N . LEU A 1 223 ? 2.736 -15.010 -20.298 1.00 94.06 223 LEU A N 1
ATOM 1702 C CA . LEU A 1 223 ? 2.631 -15.635 -18.979 1.00 94.06 223 LEU A CA 1
ATOM 1703 C C . LEU A 1 223 ? 3.089 -14.694 -17.862 1.00 94.06 223 LEU A C 1
ATOM 1705 O O . LEU A 1 223 ? 2.496 -14.690 -16.789 1.00 94.06 223 LEU A O 1
ATOM 1709 N N . GLU A 1 224 ? 4.118 -13.888 -18.107 1.00 95.50 224 GLU A N 1
ATOM 1710 C CA . GLU A 1 224 ? 4.599 -12.891 -17.149 1.00 95.50 224 GLU A CA 1
ATOM 1711 C C . GLU A 1 224 ? 3.617 -11.720 -17.027 1.00 95.50 224 GLU A C 1
ATOM 1713 O O . GLU A 1 224 ? 3.276 -11.320 -15.913 1.00 95.50 224 GLU A O 1
ATOM 1718 N N . ALA A 1 225 ? 3.066 -11.251 -18.151 1.00 94.81 225 ALA A N 1
ATOM 1719 C CA . ALA A 1 225 ? 2.039 -10.211 -18.195 1.00 94.81 225 ALA A CA 1
ATOM 1720 C C . ALA A 1 225 ? 0.740 -10.618 -17.467 1.00 94.81 225 ALA A C 1
ATOM 1722 O O . ALA A 1 225 ? 0.009 -9.767 -16.959 1.00 94.81 225 ALA A O 1
ATOM 1723 N N . ALA A 1 226 ? 0.465 -11.919 -17.307 1.00 94.50 226 ALA A N 1
ATOM 1724 C CA . ALA A 1 226 ? -0.654 -12.394 -16.490 1.00 94.50 226 ALA A CA 1
ATOM 1725 C C . ALA A 1 226 ? -0.530 -12.002 -15.000 1.00 94.50 226 ALA A C 1
ATOM 1727 O O . ALA A 1 226 ? -1.536 -11.969 -14.288 1.00 94.50 226 ALA A O 1
ATOM 1728 N N . TYR A 1 227 ? 0.666 -11.644 -14.522 1.00 95.31 227 TYR A N 1
ATOM 1729 C CA . TYR A 1 227 ? 0.902 -11.136 -13.164 1.00 95.31 227 TYR A CA 1
ATOM 1730 C C . TYR A 1 227 ? 0.874 -9.605 -13.071 1.00 95.31 227 TYR A C 1
ATOM 1732 O O . TYR A 1 227 ? 1.088 -9.066 -11.983 1.00 95.31 227 TYR A O 1
ATOM 1740 N N . ALA A 1 228 ? 0.580 -8.905 -14.172 1.00 96.81 228 ALA A N 1
ATOM 1741 C CA . ALA A 1 228 ? 0.528 -7.451 -14.198 1.00 96.81 228 ALA A CA 1
ATOM 1742 C C . ALA A 1 228 ? -0.453 -6.882 -13.163 1.00 96.81 228 ALA A C 1
ATOM 1744 O O . ALA A 1 228 ? -1.519 -7.461 -12.898 1.00 96.81 228 ALA A O 1
ATOM 1745 N N . ASN A 1 229 ? -0.065 -5.742 -12.594 1.00 96.38 229 ASN A N 1
ATOM 1746 C CA . ASN A 1 229 ? -0.821 -4.972 -11.607 1.00 96.38 229 ASN A CA 1
ATOM 1747 C C . ASN A 1 229 ? -0.891 -3.467 -11.924 1.00 96.38 229 ASN A C 1
ATOM 1749 O O . ASN A 1 229 ? -1.660 -2.760 -11.267 1.00 96.38 229 ASN A O 1
ATOM 1753 N N . ILE A 1 230 ? -0.158 -3.005 -12.941 1.00 97.81 230 ILE A N 1
ATOM 1754 C CA . ILE A 1 230 ? -0.288 -1.667 -13.519 1.00 97.81 230 ILE A CA 1
ATOM 1755 C C . ILE A 1 230 ? -0.569 -1.748 -15.015 1.00 97.81 230 ILE A C 1
ATOM 1757 O O . ILE A 1 230 ? -0.248 -2.744 -15.666 1.00 97.81 230 ILE A O 1
ATOM 1761 N N . ASP A 1 231 ? -1.202 -0.708 -15.547 1.00 97.56 231 ASP A N 1
ATOM 1762 C CA . ASP A 1 231 ? -1.640 -0.667 -16.941 1.00 97.56 231 ASP A CA 1
ATOM 1763 C C . ASP A 1 231 ? -0.493 -0.425 -17.921 1.00 97.56 231 ASP A C 1
ATOM 1765 O O . ASP A 1 231 ? -0.490 -1.031 -18.990 1.00 97.56 231 ASP A O 1
ATOM 1769 N N . THR A 1 232 ? 0.471 0.416 -17.540 1.00 97.50 232 THR A N 1
ATOM 1770 C CA . THR A 1 232 ? 1.551 0.850 -18.426 1.00 97.50 232 THR A CA 1
ATOM 1771 C C . THR A 1 232 ? 2.939 0.800 -17.791 1.00 97.50 232 THR A C 1
ATOM 1773 O O . THR A 1 232 ? 3.086 0.969 -16.577 1.00 97.50 232 THR A O 1
ATOM 1776 N N . GLN A 1 233 ? 3.965 0.567 -18.610 1.00 97.88 233 GLN A N 1
ATOM 1777 C CA . GLN A 1 233 ? 5.371 0.594 -18.220 1.00 97.88 233 GLN A CA 1
ATOM 1778 C C . GLN A 1 233 ? 5.757 1.964 -17.656 1.00 97.88 233 GLN A C 1
ATOM 1780 O O . GLN A 1 233 ? 5.345 3.007 -18.160 1.00 97.88 233 GLN A O 1
ATOM 1785 N N . ILE A 1 234 ? 6.572 1.978 -16.602 1.00 98.19 234 ILE A N 1
ATOM 1786 C CA . ILE A 1 234 ? 7.110 3.222 -16.046 1.00 98.19 234 ILE A CA 1
ATOM 1787 C C . ILE A 1 234 ? 8.265 3.682 -16.939 1.00 98.19 234 ILE A C 1
ATOM 1789 O O . ILE A 1 234 ? 9.235 2.944 -17.113 1.00 98.19 234 ILE A O 1
ATOM 1793 N N . LEU A 1 235 ? 8.159 4.891 -17.485 1.00 97.94 235 LEU A N 1
ATOM 1794 C CA . LEU A 1 235 ? 9.109 5.421 -18.464 1.00 97.94 235 LEU A CA 1
ATOM 1795 C C . LEU A 1 235 ? 10.202 6.281 -17.814 1.00 97.94 235 LEU A C 1
ATOM 1797 O O . LEU A 1 235 ? 10.049 6.776 -16.693 1.00 97.94 235 LEU A O 1
ATOM 1801 N N . ASP A 1 236 ? 11.292 6.501 -18.546 1.00 97.94 236 ASP A N 1
ATOM 1802 C CA . ASP A 1 236 ? 12.298 7.503 -18.194 1.00 97.94 236 ASP A CA 1
ATOM 1803 C C . ASP A 1 236 ? 11.660 8.886 -17.970 1.00 97.94 236 ASP A C 1
ATOM 1805 O O . ASP A 1 236 ? 10.710 9.284 -18.651 1.00 97.94 236 ASP A O 1
ATOM 1809 N N . ALA A 1 237 ? 12.184 9.620 -16.987 1.00 97.19 237 ALA A N 1
ATOM 1810 C CA . ALA A 1 237 ? 11.670 10.908 -16.528 1.00 97.19 237 ALA A CA 1
ATOM 1811 C C . ALA A 1 237 ? 10.230 10.897 -15.972 1.00 97.19 237 ALA A C 1
ATOM 1813 O O . ALA A 1 237 ? 9.675 11.972 -15.719 1.00 97.19 237 ALA A O 1
ATOM 1814 N N . ALA A 1 238 ? 9.628 9.727 -15.717 1.00 98.19 238 ALA A N 1
ATOM 1815 C CA . ALA A 1 238 ? 8.363 9.651 -14.991 1.00 98.19 238 ALA A CA 1
ATOM 1816 C C . ALA A 1 238 ? 8.492 10.305 -13.607 1.00 98.19 238 ALA A C 1
ATOM 1818 O O . ALA A 1 238 ? 9.489 10.120 -12.903 1.00 98.19 238 ALA A O 1
ATOM 1819 N N . THR A 1 239 ? 7.496 11.090 -13.209 1.00 97.75 239 THR A N 1
ATOM 1820 C CA . THR A 1 239 ? 7.523 11.856 -11.959 1.00 97.75 239 THR A CA 1
ATOM 1821 C C . THR A 1 239 ? 6.930 11.050 -10.816 1.00 97.75 239 THR A C 1
ATOM 1823 O O . THR A 1 239 ? 5.909 10.380 -10.978 1.00 97.75 239 THR A O 1
ATOM 1826 N N . ILE A 1 240 ? 7.560 11.132 -9.645 1.00 97.06 240 ILE A N 1
ATOM 1827 C CA . ILE A 1 240 ? 7.015 10.600 -8.396 1.00 97.06 240 ILE A CA 1
ATOM 1828 C C . ILE A 1 240 ? 6.221 11.707 -7.703 1.00 97.06 240 ILE A C 1
ATOM 1830 O O . ILE A 1 240 ? 6.767 12.773 -7.439 1.00 97.06 240 ILE A O 1
ATOM 1834 N N . THR A 1 241 ? 4.961 11.428 -7.368 1.00 96.00 241 THR A N 1
ATOM 1835 C CA . THR A 1 241 ? 4.092 12.344 -6.616 1.00 96.00 241 THR A CA 1
ATOM 1836 C C . THR A 1 241 ? 3.783 11.762 -5.246 1.00 96.00 241 THR A C 1
ATOM 1838 O O . THR A 1 241 ? 3.128 10.721 -5.128 1.00 96.00 241 THR A O 1
ATOM 1841 N N . ARG A 1 242 ? 4.249 12.424 -4.186 1.00 94.88 242 ARG A N 1
ATOM 1842 C CA . ARG A 1 242 ? 4.037 11.982 -2.800 1.00 94.88 242 ARG A CA 1
ATOM 1843 C C . ARG A 1 242 ? 2.592 12.217 -2.361 1.00 94.88 242 ARG A C 1
ATOM 1845 O O . ARG A 1 242 ? 2.014 13.280 -2.561 1.00 94.88 242 ARG A O 1
ATOM 1852 N N . LEU A 1 243 ? 2.024 11.226 -1.681 1.00 94.06 243 LEU A N 1
ATOM 1853 C CA . LEU A 1 243 ? 0.651 11.248 -1.181 1.00 94.06 243 LEU A CA 1
ATOM 1854 C C . LEU A 1 243 ? 0.588 11.657 0.297 1.00 94.06 243 LEU A C 1
ATOM 1856 O O . LEU A 1 243 ? -0.313 12.399 0.693 1.00 94.06 243 LEU A O 1
ATOM 1860 N N . ASN A 1 244 ? 1.545 11.220 1.121 1.00 91.50 244 ASN A N 1
ATOM 1861 C CA . ASN A 1 244 ? 1.675 11.598 2.532 1.00 91.50 244 ASN A CA 1
ATOM 1862 C C . ASN A 1 244 ? 2.320 12.991 2.682 1.00 91.50 244 ASN A C 1
ATOM 1864 O O . ASN A 1 244 ? 3.488 13.110 3.037 1.00 91.50 244 ASN A O 1
ATOM 1868 N N . ILE A 1 245 ? 1.558 14.057 2.417 1.00 91.62 245 ILE A N 1
ATOM 1869 C CA . ILE A 1 245 ? 2.058 15.451 2.488 1.00 91.62 245 ILE A CA 1
ATOM 1870 C C . ILE A 1 245 ? 1.658 16.198 3.772 1.00 91.62 245 ILE A C 1
ATOM 1872 O O . ILE A 1 245 ? 2.096 17.325 3.993 1.00 91.62 245 ILE A O 1
ATOM 1876 N N . ASP A 1 246 ? 0.802 15.607 4.612 1.00 87.75 246 ASP A N 1
ATOM 1877 C CA . ASP A 1 246 ? 0.396 16.219 5.883 1.00 87.75 246 ASP A CA 1
ATOM 1878 C C . ASP A 1 246 ? 1.588 16.293 6.836 1.00 87.75 246 ASP A C 1
ATOM 1880 O O . ASP A 1 246 ? 2.254 15.286 7.051 1.00 87.75 246 ASP A O 1
ATOM 1884 N N . ALA A 1 247 ? 1.833 17.454 7.454 1.00 84.56 247 ALA A N 1
ATOM 1885 C CA . ALA A 1 247 ? 3.004 17.650 8.313 1.00 84.56 247 ALA A CA 1
ATOM 1886 C C . ALA A 1 247 ? 3.130 16.556 9.389 1.00 84.56 247 ALA A C 1
ATOM 1888 O O . ALA A 1 247 ? 4.176 15.929 9.505 1.00 84.56 247 ALA A O 1
ATOM 1889 N N . VAL A 1 248 ? 2.052 16.296 10.137 1.00 86.31 248 VAL A N 1
ATOM 1890 C CA . VAL A 1 248 ? 1.896 15.119 11.004 1.00 86.31 248 VAL A CA 1
ATOM 1891 C C . VAL A 1 248 ? 0.409 14.797 11.105 1.00 86.31 248 VAL A C 1
ATOM 1893 O O . VAL A 1 248 ? -0.378 15.671 11.474 1.00 86.31 248 VAL A O 1
ATOM 1896 N N . ASN A 1 249 ? 0.017 13.548 10.854 1.00 88.31 249 ASN A N 1
ATOM 1897 C CA . ASN A 1 249 ? -1.350 13.088 11.100 1.00 88.31 249 ASN A CA 1
ATOM 1898 C C . ASN A 1 249 ? -1.383 11.687 11.733 1.00 88.31 249 ASN A C 1
ATOM 1900 O O . ASN A 1 249 ? -0.430 10.917 11.625 1.00 88.31 249 ASN A O 1
ATOM 1904 N N . LYS A 1 250 ? -2.473 11.353 12.430 1.00 89.50 250 LYS A N 1
ATOM 1905 C CA . LYS A 1 250 ? -2.694 9.996 12.942 1.00 89.50 250 LYS A CA 1
ATOM 1906 C C . LYS A 1 250 ? -3.188 9.108 11.804 1.00 89.50 250 LYS A C 1
ATOM 1908 O O . LYS A 1 250 ? -4.139 9.463 11.119 1.00 89.50 250 LYS A O 1
ATOM 1913 N N . SER A 1 251 ? -2.549 7.957 11.622 1.00 91.69 251 SER A N 1
ATOM 1914 C CA . SER A 1 251 ? -2.957 6.989 10.601 1.00 91.69 251 SER A CA 1
ATOM 1915 C C . SER A 1 251 ? -4.254 6.273 10.972 1.00 91.69 251 SER A C 1
ATOM 1917 O O . SER A 1 251 ? -4.578 6.124 12.151 1.00 91.69 251 SER A O 1
ATOM 1919 N N . ASN A 1 252 ? -4.961 5.808 9.944 1.00 94.00 252 ASN A N 1
ATOM 1920 C CA . ASN A 1 252 ? -5.964 4.754 10.029 1.00 94.00 252 ASN A CA 1
ATOM 1921 C C . ASN A 1 252 ? -5.471 3.594 9.161 1.00 94.00 252 ASN A C 1
ATOM 1923 O O . ASN A 1 252 ? -4.855 3.830 8.121 1.00 94.00 252 ASN A O 1
ATOM 1927 N N . LEU A 1 253 ? -5.721 2.361 9.586 1.00 94.94 253 LEU A N 1
ATOM 1928 C CA . LEU A 1 253 ? -5.220 1.168 8.905 1.00 94.94 253 LEU A CA 1
ATOM 1929 C C . LEU A 1 253 ? -6.388 0.330 8.407 1.00 94.94 253 LEU A C 1
ATOM 1931 O O . LEU A 1 253 ? -7.399 0.213 9.089 1.00 94.94 253 LEU A O 1
ATOM 1935 N N . PHE A 1 254 ? 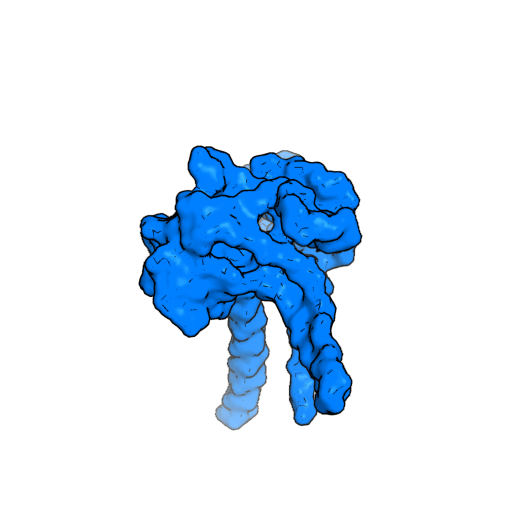-6.232 -0.303 7.253 1.00 94.44 254 PHE A N 1
ATOM 1936 C CA . PHE A 1 254 ? -7.185 -1.285 6.754 1.00 94.44 254 PHE A CA 1
ATOM 1937 C C . PHE A 1 254 ? -6.436 -2.421 6.071 1.00 94.44 254 PHE A C 1
ATOM 1939 O O . PHE A 1 254 ? -5.377 -2.213 5.476 1.00 94.44 254 PHE A O 1
ATOM 1946 N N . TRP A 1 255 ? -6.955 -3.635 6.205 1.00 93.38 255 TRP A N 1
ATOM 1947 C CA . TRP A 1 255 ? -6.310 -4.829 5.675 1.00 93.38 255 TRP A CA 1
ATOM 1948 C C . TRP A 1 255 ? -7.317 -5.959 5.475 1.00 93.38 255 TRP A C 1
ATOM 1950 O O . TRP A 1 255 ? -8.408 -5.956 6.042 1.00 93.38 255 TRP A O 1
ATOM 1960 N N . ASP A 1 256 ? -6.926 -6.942 4.669 1.00 93.06 256 ASP A N 1
ATOM 1961 C CA . ASP A 1 256 ? -7.566 -8.257 4.642 1.00 93.06 256 ASP A CA 1
ATOM 1962 C C . ASP A 1 256 ? -6.847 -9.183 5.630 1.00 93.06 256 ASP A C 1
ATOM 1964 O O . ASP A 1 256 ? -5.628 -9.095 5.792 1.00 93.06 256 ASP A O 1
ATOM 1968 N N . LYS A 1 257 ? -7.581 -10.072 6.297 1.00 90.69 257 LYS A N 1
ATOM 1969 C CA . LYS A 1 257 ? -7.084 -10.961 7.355 1.00 90.69 257 LYS A CA 1
ATOM 1970 C C . LYS A 1 257 ? -5.828 -11.729 6.958 1.00 90.69 257 LYS A C 1
ATOM 1972 O O . LYS A 1 257 ? -4.915 -11.845 7.766 1.00 90.69 257 LYS A O 1
ATOM 1977 N N . GLY A 1 258 ? -5.772 -12.223 5.721 1.00 89.94 258 GLY A N 1
ATOM 1978 C CA . GLY A 1 258 ? -4.632 -12.985 5.205 1.00 89.94 258 GLY A CA 1
ATOM 1979 C C . GLY A 1 258 ? -3.372 -12.157 4.927 1.00 89.94 258 GLY A C 1
ATOM 1980 O O . GLY A 1 258 ? -2.347 -12.729 4.573 1.00 89.94 258 GLY A O 1
ATOM 1981 N N . ALA A 1 259 ? -3.419 -10.827 5.056 1.00 89.94 259 ALA A N 1
ATOM 1982 C CA . ALA A 1 259 ? -2.283 -9.957 4.753 1.00 89.94 259 ALA A CA 1
ATOM 1983 C C . ALA A 1 259 ? -1.245 -9.873 5.885 1.00 89.94 259 ALA A C 1
ATOM 1985 O O . ALA A 1 259 ? -0.109 -9.479 5.628 1.00 89.94 259 ALA A O 1
ATOM 1986 N N . ILE A 1 260 ? -1.625 -10.195 7.128 1.00 90.69 260 ILE A N 1
ATOM 1987 C CA . ILE A 1 260 ? -0.772 -10.026 8.311 1.00 90.69 260 ILE A CA 1
ATOM 1988 C C . ILE A 1 260 ? -0.758 -11.321 9.112 1.00 90.69 260 ILE A C 1
ATOM 1990 O O . ILE A 1 260 ? -1.804 -11.831 9.510 1.00 90.69 260 ILE A O 1
ATOM 1994 N N . GLU A 1 261 ? 0.440 -11.802 9.421 1.00 90.12 261 GLU A N 1
ATOM 1995 C CA . GLU A 1 261 ? 0.656 -12.968 10.268 1.00 90.12 261 GLU A CA 1
ATOM 1996 C C . GLU A 1 261 ? 1.656 -12.627 11.375 1.00 90.12 261 GLU A C 1
ATOM 1998 O O . GLU A 1 261 ? 2.649 -11.933 11.151 1.00 90.12 261 GLU A O 1
ATOM 2003 N N . VAL A 1 262 ? 1.384 -13.108 12.589 1.00 89.25 262 VAL A N 1
ATOM 2004 C CA . VAL A 1 262 ? 2.281 -12.962 13.738 1.00 89.25 262 VAL A CA 1
ATOM 2005 C C . VAL A 1 262 ? 2.868 -14.327 14.048 1.00 89.25 262 VAL A C 1
ATOM 2007 O O . VAL A 1 262 ? 2.157 -15.232 14.481 1.00 89.25 262 VAL A O 1
ATOM 2010 N N . ILE A 1 263 ? 4.175 -14.464 13.847 1.00 88.81 263 ILE A N 1
ATOM 2011 C CA . ILE A 1 263 ? 4.897 -15.712 14.088 1.00 88.81 263 ILE A CA 1
ATOM 2012 C C . ILE A 1 263 ? 5.612 -15.603 15.435 1.00 88.81 263 ILE A C 1
ATOM 2014 O O . ILE A 1 263 ? 6.483 -14.754 15.627 1.00 88.81 263 ILE A O 1
ATOM 2018 N N . GLY A 1 264 ? 5.234 -16.461 16.383 1.00 85.94 264 GLY A N 1
ATOM 2019 C CA . GLY A 1 264 ? 5.929 -16.593 17.660 1.00 85.94 264 GLY A CA 1
ATOM 2020 C C . GLY A 1 264 ? 7.159 -17.483 17.510 1.00 85.94 264 GLY A C 1
ATOM 2021 O O . GLY A 1 264 ? 7.029 -18.651 17.151 1.00 85.94 264 GLY A O 1
ATOM 2022 N N . GLY A 1 265 ? 8.345 -16.942 17.788 1.00 77.12 265 GLY A N 1
ATOM 2023 C CA . GLY A 1 265 ? 9.558 -17.748 17.922 1.00 77.12 265 GLY A CA 1
ATOM 2024 C C . GLY A 1 265 ? 9.557 -18.507 19.250 1.00 77.12 265 GLY A C 1
ATOM 2025 O O . GLY A 1 265 ? 9.239 -17.922 20.287 1.00 77.12 265 GLY A O 1
ATOM 2026 N N . THR A 1 266 ? 9.892 -19.796 19.205 1.00 42.81 266 THR A N 1
ATOM 2027 C CA . THR A 1 266 ? 10.225 -20.608 20.388 1.00 42.81 266 THR A CA 1
ATOM 2028 C C . THR A 1 266 ? 11.664 -20.394 20.816 1.00 42.81 266 THR A C 1
ATOM 2030 O O . THR A 1 266 ? 12.523 -20.391 19.904 1.00 42.81 266 THR A O 1
#

InterPro domains:
  IPR024659 Major capsid protein Gp5 [PF11651] (3-263)